Protein AF-A0A538BU50-F1 (afdb_monomer)

pLDDT: mean 72.33, std 19.85, range [35.78, 95.75]

Nearest PDB structures (foldseek):
  7cuq-assembly1_C  TM=3.520E-01  e=7.741E+00  Escherichia coli
  6whc-assembly1_R  TM=2.046E-01  e=7.368E+00  Homo sapiens

Structure (mmCIF, N/CA/C/O backbone):
data_AF-A0A538BU50-F1
#
_entry.id   AF-A0A538BU50-F1
#
loop_
_atom_site.group_PDB
_atom_site.id
_atom_site.type_symbol
_atom_site.label_atom_id
_atom_site.label_alt_id
_atom_site.label_comp_id
_atom_site.label_asym_id
_atom_site.label_entity_id
_atom_site.label_seq_id
_atom_site.pdbx_PDB_ins_code
_atom_site.Cartn_x
_atom_site.Cartn_y
_atom_site.Cartn_z
_atom_site.occupancy
_atom_site.B_iso_or_equiv
_atom_site.auth_seq_id
_atom_site.auth_comp_id
_atom_site.auth_asym_id
_atom_site.auth_atom_id
_atom_site.pdbx_PDB_model_num
ATOM 1 N N . MET A 1 1 ? -64.365 -18.428 54.417 1.00 48.19 1 MET A N 1
ATOM 2 C CA . MET A 1 1 ? -63.006 -17.888 54.208 1.00 48.19 1 MET A CA 1
ATOM 3 C C . MET A 1 1 ? -62.449 -18.527 52.949 1.00 48.19 1 MET A C 1
ATOM 5 O O . MET A 1 1 ? -61.997 -19.661 52.989 1.00 48.19 1 MET A O 1
ATOM 9 N N . SER A 1 2 ? -62.631 -17.859 51.814 1.00 46.53 2 SER A N 1
ATOM 10 C CA . SER A 1 2 ? -62.197 -18.308 50.489 1.00 46.53 2 SER A CA 1
ATOM 11 C C . SER A 1 2 ? -60.769 -17.829 50.250 1.00 46.53 2 SER A C 1
ATOM 13 O O . SER A 1 2 ? -60.515 -16.627 50.254 1.00 46.53 2 SER A O 1
ATOM 15 N N . VAL A 1 3 ? -59.844 -18.776 50.108 1.00 63.47 3 VAL A N 1
ATOM 16 C CA . VAL A 1 3 ? -58.420 -18.513 49.886 1.00 63.47 3 VAL A CA 1
ATOM 17 C C . VAL A 1 3 ? -58.223 -18.277 48.392 1.00 63.47 3 VAL A C 1
ATOM 19 O O . VAL A 1 3 ? -58.422 -19.180 47.583 1.00 63.47 3 VAL A O 1
ATOM 22 N N . GLU A 1 4 ? -57.907 -17.040 48.029 1.00 62.22 4 GLU A N 1
ATOM 23 C CA . GLU A 1 4 ? -57.629 -16.631 46.656 1.00 62.22 4 GLU A CA 1
ATOM 24 C C . GLU A 1 4 ? -56.272 -17.223 46.224 1.00 62.22 4 GLU A C 1
ATOM 26 O O . GLU A 1 4 ? -55.270 -17.027 46.921 1.00 62.22 4 GLU A O 1
ATOM 31 N N . PRO A 1 5 ? -56.201 -18.004 45.130 1.00 68.00 5 PRO A N 1
ATOM 32 C CA . PRO A 1 5 ? -54.948 -18.601 44.700 1.00 68.00 5 PRO A CA 1
ATOM 33 C C . PRO A 1 5 ? -54.032 -17.501 44.162 1.00 68.00 5 PRO A C 1
ATOM 35 O O . PRO A 1 5 ? -54.371 -16.806 43.206 1.00 68.00 5 PRO A O 1
ATOM 38 N N . LEU A 1 6 ? -52.859 -17.357 44.786 1.00 62.88 6 LEU A N 1
ATOM 39 C CA . LEU A 1 6 ? -51.768 -16.492 44.341 1.00 62.88 6 LEU A CA 1
ATOM 40 C C . LEU A 1 6 ? -51.430 -16.811 42.881 1.00 62.88 6 LEU A C 1
ATOM 42 O O . LEU A 1 6 ? -50.703 -17.762 42.586 1.00 62.88 6 LEU A O 1
ATOM 46 N N . ALA A 1 7 ? -51.976 -16.003 41.971 1.00 63.31 7 ALA A N 1
ATOM 47 C CA . ALA A 1 7 ? -51.650 -16.025 40.560 1.00 63.31 7 ALA A CA 1
ATOM 48 C C . ALA A 1 7 ? -50.130 -15.910 40.427 1.00 63.31 7 ALA A C 1
ATOM 50 O O . ALA A 1 7 ? -49.528 -14.890 40.771 1.00 63.31 7 ALA A O 1
ATOM 51 N N . SER A 1 8 ? -49.508 -17.004 39.986 1.00 65.50 8 SER A N 1
ATOM 52 C CA . SER A 1 8 ? -48.071 -17.101 39.786 1.00 65.50 8 SER A CA 1
ATOM 53 C C . SER A 1 8 ? -47.648 -15.995 38.829 1.00 65.50 8 SER A C 1
ATOM 55 O O . SER A 1 8 ? -47.943 -16.032 37.636 1.00 65.50 8 SER A O 1
ATOM 57 N N . ARG A 1 9 ? -47.004 -14.967 39.386 1.00 71.25 9 ARG A N 1
ATOM 58 C CA . ARG A 1 9 ? -46.472 -13.815 38.666 1.00 71.25 9 ARG A CA 1
ATOM 59 C C . ARG A 1 9 ? -45.492 -14.351 37.631 1.00 71.25 9 ARG A C 1
ATOM 61 O O . ARG A 1 9 ? -44.374 -14.716 37.983 1.00 71.25 9 ARG A O 1
ATOM 68 N N . ALA A 1 10 ? -45.949 -14.465 36.384 1.00 71.25 10 ALA A N 1
ATOM 69 C CA . ALA A 1 10 ? -45.155 -14.956 35.271 1.00 71.25 10 ALA A CA 1
ATOM 70 C C . ALA A 1 10 ? -43.819 -14.204 35.263 1.00 71.25 10 ALA A C 1
ATOM 72 O O . ALA A 1 10 ? -43.781 -12.986 35.060 1.00 71.25 10 ALA A O 1
ATOM 73 N N . MET A 1 11 ? -42.738 -14.923 35.572 1.00 69.25 11 MET A N 1
ATOM 74 C CA . MET A 1 11 ? -41.381 -14.399 35.508 1.00 69.25 11 MET A CA 1
ATOM 75 C C . MET A 1 11 ? -41.174 -13.900 34.082 1.00 69.25 11 MET A C 1
ATOM 77 O O . MET A 1 11 ? -41.171 -14.690 33.138 1.00 69.25 11 MET A O 1
ATOM 81 N N . ARG A 1 12 ? -41.056 -12.577 33.915 1.00 74.75 12 ARG A N 1
ATOM 82 C CA . ARG A 1 12 ? -40.648 -12.004 32.633 1.00 74.75 12 ARG A CA 1
ATOM 83 C C . ARG A 1 12 ? -39.313 -12.658 32.266 1.00 74.75 12 ARG A C 1
ATOM 85 O O . ARG A 1 12 ? -38.411 -12.628 33.106 1.00 74.75 12 ARG A O 1
ATOM 92 N N . PRO A 1 13 ? -39.182 -13.256 31.069 1.00 75.75 13 PRO A N 1
ATOM 93 C CA . PRO A 1 13 ? -37.918 -13.827 30.641 1.00 75.75 13 PRO A CA 1
ATOM 94 C C . PRO A 1 13 ? -36.853 -12.741 30.753 1.00 75.75 13 PRO A C 1
ATOM 96 O O . PRO A 1 13 ? -37.021 -11.641 30.222 1.00 75.75 13 PRO A O 1
ATOM 99 N N . VAL A 1 14 ? -35.791 -13.038 31.501 1.00 79.75 14 VAL A N 1
ATOM 100 C CA . VAL A 1 14 ? -34.605 -12.190 31.564 1.00 79.75 14 VAL A CA 1
ATOM 101 C C . VAL A 1 14 ? -34.050 -12.168 30.150 1.00 79.75 14 VAL A C 1
ATOM 103 O O . VAL A 1 14 ? -33.428 -13.129 29.703 1.00 79.75 14 VAL A O 1
ATOM 106 N N . THR A 1 15 ? -34.334 -11.101 29.409 1.00 76.19 15 THR A N 1
ATOM 107 C CA . THR A 1 15 ? -33.658 -10.841 28.146 1.00 76.19 15 THR A CA 1
ATOM 108 C C . THR A 1 15 ? -32.190 -10.686 28.494 1.00 76.19 15 THR A C 1
ATOM 110 O O . THR A 1 15 ? -31.814 -9.715 29.156 1.00 76.19 15 THR A O 1
ATOM 113 N N . THR A 1 16 ? -31.369 -11.664 28.113 1.00 76.06 16 THR A N 1
ATOM 114 C CA . THR A 1 16 ? -29.922 -11.506 28.173 1.00 76.06 16 THR A CA 1
ATOM 115 C C . THR A 1 16 ? -29.592 -10.218 27.426 1.00 76.06 16 THR A C 1
ATOM 117 O O . THR A 1 16 ? -30.088 -10.032 26.309 1.00 76.06 16 THR A O 1
ATOM 120 N N . PRO A 1 17 ? -28.850 -9.279 28.041 1.00 77.88 17 PRO A N 1
ATOM 121 C CA . PRO A 1 17 ? -28.486 -8.051 27.361 1.00 77.88 17 PRO A CA 1
ATOM 122 C C . PRO A 1 17 ? -27.802 -8.447 26.058 1.00 77.88 17 PRO A C 1
ATOM 124 O O . PRO A 1 17 ? -26.791 -9.153 26.067 1.00 77.88 17 PRO A O 1
ATOM 127 N N . VAL A 1 18 ? -28.418 -8.062 24.938 1.00 75.19 18 VAL A N 1
ATOM 128 C CA . VAL A 1 18 ? -27.842 -8.281 23.616 1.00 75.19 18 VAL A CA 1
ATOM 129 C C . VAL A 1 18 ? -26.466 -7.626 23.667 1.00 75.19 18 VAL A C 1
ATOM 131 O O . VAL A 1 18 ? -26.397 -6.433 23.987 1.00 75.19 18 VAL A O 1
ATOM 134 N N . PRO A 1 19 ? -25.372 -8.375 23.434 1.00 65.50 19 PRO A N 1
ATOM 135 C CA . PRO A 1 19 ? -24.051 -7.781 23.445 1.00 65.50 19 PRO A CA 1
ATOM 136 C C . PRO A 1 19 ? -24.078 -6.607 22.463 1.00 65.50 19 PRO A C 1
ATOM 138 O O . PRO A 1 19 ? -24.606 -6.766 21.356 1.00 65.50 19 PRO A O 1
ATOM 141 N N . PRO A 1 20 ? -23.589 -5.424 22.868 1.00 60.53 20 PRO A N 1
ATOM 142 C CA . PRO A 1 20 ? -23.666 -4.236 22.038 1.00 60.53 20 PRO A CA 1
ATOM 143 C C . PRO A 1 20 ? -23.114 -4.561 20.654 1.00 60.53 20 PRO A C 1
ATOM 145 O O . PRO A 1 20 ? -22.065 -5.206 20.522 1.00 60.53 20 PRO A O 1
ATOM 148 N N . ARG A 1 21 ? -23.870 -4.157 19.628 1.00 52.25 21 ARG A N 1
ATOM 149 C CA . ARG A 1 21 ? -23.514 -4.360 18.225 1.00 52.25 21 ARG A CA 1
ATOM 150 C C . ARG A 1 21 ? -22.049 -3.911 18.043 1.00 52.25 21 ARG A C 1
ATOM 152 O O . ARG A 1 21 ? -21.697 -2.846 18.556 1.00 52.25 21 ARG A O 1
ATOM 159 N N . PRO A 1 22 ? -21.178 -4.691 17.375 1.00 54.66 22 PRO A N 1
ATOM 160 C CA . PRO A 1 22 ? -19.745 -4.379 17.239 1.00 54.66 22 PRO A CA 1
ATOM 161 C C . PRO A 1 22 ? -19.426 -3.000 16.631 1.00 54.66 22 PRO A C 1
ATOM 163 O O . PRO A 1 22 ? -18.269 -2.587 16.626 1.00 54.66 22 PRO A O 1
ATOM 166 N N . ASP A 1 23 ? -20.451 -2.338 16.111 1.00 57.31 23 ASP A N 1
ATOM 167 C CA . ASP A 1 23 ? -20.512 -1.103 15.347 1.00 57.31 23 ASP A CA 1
ATOM 168 C C . ASP A 1 23 ? -20.515 0.172 16.217 1.00 57.31 23 ASP A C 1
ATOM 170 O O . ASP A 1 23 ? -20.629 1.258 15.658 1.00 57.31 23 ASP A O 1
ATOM 174 N N . GLY A 1 24 ? -20.435 0.062 17.551 1.00 54.03 24 GLY A N 1
ATOM 175 C CA . GLY A 1 24 ? -20.431 1.223 18.453 1.00 54.03 24 GLY A CA 1
ATOM 176 C C . GLY A 1 24 ? -19.353 2.260 18.095 1.00 54.03 24 GLY A C 1
ATOM 177 O O . GLY A 1 24 ? -18.216 1.892 17.785 1.00 54.03 24 GLY A O 1
ATOM 178 N N . GLU A 1 25 ? -19.734 3.540 18.153 1.00 52.53 25 GLU A N 1
ATOM 179 C CA . GLU A 1 25 ? -18.997 4.718 17.656 1.00 52.53 25 GLU A CA 1
ATOM 180 C C . GLU A 1 25 ? -17.567 4.871 18.223 1.00 52.53 25 GLU A C 1
ATOM 182 O O . GLU A 1 25 ? -16.702 5.452 17.572 1.00 52.53 25 GLU A O 1
ATOM 187 N N . ASP A 1 26 ? -17.258 4.242 19.359 1.00 52.66 26 ASP A N 1
ATOM 188 C CA . ASP A 1 26 ? -15.992 4.418 20.087 1.00 52.66 26 ASP A CA 1
ATOM 189 C C . ASP A 1 26 ? -14.808 3.544 19.621 1.00 52.66 26 ASP A C 1
ATOM 191 O O . ASP A 1 26 ? -13.725 3.591 20.211 1.00 52.66 26 ASP A O 1
ATOM 195 N N . ARG A 1 27 ? -14.954 2.687 18.600 1.00 58.09 27 ARG A N 1
ATOM 196 C CA . ARG A 1 27 ? -13.921 1.657 18.326 1.00 58.09 27 ARG A CA 1
ATOM 197 C C . ARG A 1 27 ? -12.732 2.077 17.473 1.00 58.09 27 ARG A C 1
ATOM 199 O O . ARG A 1 27 ? -11.740 1.343 17.463 1.00 58.09 27 ARG A O 1
ATOM 206 N N . TRP A 1 28 ? -12.788 3.205 16.774 1.00 63.97 28 TRP A N 1
ATOM 207 C CA . TRP A 1 28 ? -11.741 3.573 15.819 1.00 63.97 28 TRP A CA 1
ATOM 208 C C . TRP A 1 28 ? -11.098 4.894 16.227 1.00 63.97 28 TRP A C 1
ATOM 210 O O . TRP A 1 28 ? -11.588 5.949 15.845 1.00 63.97 28 TRP A O 1
ATOM 220 N N . PRO A 1 29 ? -9.963 4.880 16.950 1.00 67.69 29 PRO A N 1
ATOM 221 C CA . PRO A 1 29 ? -9.261 6.106 17.342 1.00 67.69 29 PRO A CA 1
ATOM 222 C C . PRO A 1 29 ? -8.924 7.015 16.153 1.00 67.69 29 PRO A C 1
ATOM 224 O O . PRO A 1 29 ? -8.817 8.229 16.308 1.00 67.69 29 PRO A O 1
ATOM 227 N N . LEU A 1 30 ? -8.789 6.434 14.955 1.00 68.62 30 LEU A N 1
ATOM 228 C CA . LEU A 1 30 ? -8.569 7.151 13.698 1.00 68.62 30 LEU A CA 1
ATOM 229 C C . LEU A 1 30 ? -9.832 7.823 13.132 1.00 68.62 30 LEU A C 1
ATOM 231 O O . LEU A 1 30 ? -9.705 8.768 12.366 1.00 68.62 30 LEU A O 1
ATOM 235 N N . ALA A 1 31 ? -11.035 7.410 13.539 1.00 67.44 31 ALA A N 1
ATOM 236 C CA . ALA A 1 31 ? -12.285 8.069 13.154 1.00 67.44 31 ALA A CA 1
ATOM 237 C C . ALA A 1 31 ? -12.440 9.469 13.772 1.00 67.44 31 ALA A C 1
ATOM 239 O O . ALA A 1 31 ? -13.230 10.265 13.281 1.00 67.44 31 ALA A O 1
ATOM 240 N N . SER A 1 32 ? -11.651 9.794 14.804 1.00 81.62 32 SER A N 1
ATOM 241 C CA . SER A 1 32 ? -11.604 11.137 15.403 1.00 81.62 32 SER A CA 1
ATOM 242 C C . SER A 1 32 ? -10.942 12.195 14.515 1.00 81.62 32 SER A C 1
ATOM 244 O O . SER A 1 32 ? -10.885 13.367 14.884 1.00 81.62 32 SER A O 1
ATOM 246 N N . TRP A 1 33 ? -10.381 11.800 13.372 1.00 86.56 33 TRP A N 1
ATOM 247 C CA . TRP A 1 33 ? -9.712 12.735 12.485 1.00 86.56 33 TRP A CA 1
ATOM 248 C C . TRP A 1 33 ? -10.747 13.544 11.712 1.00 86.56 33 TRP A C 1
ATOM 250 O O . TRP A 1 33 ? -11.746 13.020 11.219 1.00 86.56 33 TRP A O 1
ATOM 260 N N . ASN A 1 34 ? -10.476 14.832 11.549 1.00 91.50 34 ASN A N 1
ATOM 261 C CA . ASN A 1 34 ? -11.219 15.629 10.593 1.00 91.50 34 ASN A CA 1
ATOM 262 C C . ASN A 1 34 ? -10.717 15.329 9.177 1.00 91.50 34 ASN A C 1
ATOM 264 O O . ASN A 1 34 ? -9.517 15.137 8.966 1.00 91.50 34 ASN A O 1
ATOM 268 N N . LEU A 1 35 ? -11.611 15.352 8.184 1.00 91.12 35 LEU A N 1
ATOM 269 C CA . LEU A 1 35 ? -11.252 15.058 6.791 1.00 91.12 35 LEU A CA 1
ATOM 270 C C . LEU A 1 35 ? -10.109 15.955 6.277 1.00 91.12 35 LEU A C 1
ATOM 272 O O . LEU A 1 35 ? -9.230 15.482 5.564 1.00 91.12 35 LEU A O 1
ATOM 276 N N . HIS A 1 36 ? -10.090 17.230 6.675 1.00 92.94 36 HIS A N 1
ATOM 277 C CA . HIS A 1 36 ? -9.064 18.197 6.271 1.00 92.94 36 HIS A CA 1
ATOM 278 C C . HIS A 1 36 ? -7.695 17.963 6.931 1.00 92.94 36 HIS A C 1
ATOM 280 O O . HIS A 1 36 ? -6.682 18.331 6.349 1.00 92.94 36 HIS A O 1
ATOM 286 N N . GLU A 1 37 ? -7.642 17.345 8.115 1.00 92.75 37 GLU A N 1
ATOM 287 C CA . GLU A 1 37 ? -6.384 16.908 8.739 1.00 92.75 37 GLU A CA 1
ATOM 288 C C . GLU A 1 37 ? -5.902 15.602 8.107 1.00 92.75 37 GLU A C 1
ATOM 290 O O . GLU A 1 37 ? -4.718 15.415 7.833 1.00 92.75 37 GLU A O 1
ATOM 295 N N . PHE A 1 38 ? -6.840 14.687 7.869 1.00 93.50 38 PHE A N 1
ATOM 296 C CA . PHE A 1 38 ? -6.540 13.364 7.356 1.00 93.50 38 PHE A CA 1
ATOM 297 C C . PHE A 1 38 ? -6.045 13.382 5.921 1.00 93.50 38 PHE A C 1
ATOM 299 O O . PHE A 1 38 ? -5.036 12.748 5.625 1.00 93.50 38 PHE A O 1
ATOM 306 N N . LEU A 1 39 ? -6.740 14.094 5.036 1.00 93.94 39 LEU A N 1
ATOM 307 C CA . LEU A 1 39 ? -6.455 14.077 3.609 1.00 93.94 39 LEU A CA 1
ATOM 308 C C . LEU A 1 39 ? -4.997 14.445 3.274 1.00 93.94 39 LEU A C 1
ATOM 310 O O . LEU A 1 39 ? -4.364 13.660 2.570 1.00 93.94 39 LEU A O 1
ATOM 314 N N . PRO A 1 40 ? -4.404 15.547 3.778 1.00 94.94 40 PRO A N 1
ATOM 315 C CA . PRO A 1 40 ? -3.005 15.848 3.489 1.00 94.94 40 PRO A CA 1
ATOM 316 C C . PRO A 1 40 ? -2.070 14.770 4.041 1.00 94.94 40 PRO A C 1
ATOM 318 O O . PRO A 1 40 ? -1.164 14.342 3.337 1.00 94.94 40 PRO A O 1
ATOM 321 N N . ILE A 1 41 ? -2.310 14.260 5.252 1.00 94.69 41 ILE A N 1
ATOM 322 C CA . ILE A 1 41 ? -1.471 13.209 5.847 1.00 94.69 41 ILE A CA 1
ATOM 323 C C . ILE A 1 41 ? -1.552 11.914 5.031 1.00 94.69 41 ILE A C 1
ATOM 325 O O . ILE A 1 41 ? -0.531 11.278 4.781 1.00 94.69 41 ILE A O 1
ATOM 329 N N . ALA A 1 42 ? -2.746 11.542 4.571 1.00 93.50 42 ALA A N 1
ATOM 330 C CA . ALA A 1 42 ? -2.944 10.393 3.704 1.00 93.50 42 ALA A CA 1
ATOM 331 C C . ALA A 1 42 ? -2.266 10.587 2.340 1.00 93.50 42 ALA A C 1
ATOM 333 O O . ALA A 1 42 ? -1.710 9.629 1.816 1.00 93.50 42 ALA A O 1
ATOM 334 N N . LEU A 1 43 ? -2.268 11.801 1.780 1.00 93.75 43 LEU A N 1
ATOM 335 C CA . LEU A 1 43 ? -1.760 12.060 0.431 1.00 93.75 43 LEU A CA 1
ATOM 336 C C . LEU A 1 43 ? -0.258 12.378 0.348 1.00 93.75 43 LEU A C 1
ATOM 338 O O . LEU A 1 43 ? 0.346 12.183 -0.708 1.00 93.75 43 LEU A O 1
ATOM 342 N N . VAL A 1 44 ? 0.362 12.830 1.442 1.00 94.06 44 VAL A N 1
ATOM 343 C CA . VAL A 1 44 ? 1.795 13.171 1.510 1.00 94.06 44 VAL A CA 1
ATOM 344 C C . VAL A 1 44 ? 2.715 12.064 0.971 1.00 94.06 44 VAL A C 1
ATOM 346 O O . VAL A 1 44 ? 3.598 12.400 0.178 1.00 94.06 44 VAL A O 1
ATOM 349 N N . PRO A 1 45 ? 2.536 10.769 1.306 1.00 92.69 45 PRO A N 1
ATOM 350 C CA . PRO A 1 45 ? 3.381 9.708 0.763 1.00 92.69 45 PRO A CA 1
ATOM 351 C C . PRO A 1 45 ? 3.399 9.669 -0.767 1.00 92.69 45 PRO A C 1
ATOM 353 O O . PRO A 1 45 ? 4.464 9.505 -1.355 1.00 92.69 45 PRO A O 1
ATOM 356 N N . PHE A 1 46 ? 2.254 9.889 -1.421 1.00 89.69 46 PHE A N 1
ATOM 357 C CA . PHE A 1 46 ? 2.164 9.879 -2.883 1.00 89.69 46 PHE A CA 1
ATOM 358 C C . PHE A 1 46 ? 2.889 11.072 -3.498 1.00 89.69 46 PHE A C 1
ATOM 360 O O . PHE A 1 46 ? 3.642 10.906 -4.454 1.00 89.69 46 PHE A O 1
ATOM 367 N N . GLY A 1 47 ? 2.725 12.263 -2.914 1.00 91.25 47 GLY A N 1
ATOM 368 C CA . GLY A 1 47 ? 3.464 13.451 -3.341 1.00 91.25 47 GLY A CA 1
ATOM 369 C C . GLY A 1 47 ? 4.979 13.268 -3.210 1.00 91.25 47 GLY A C 1
ATOM 370 O O . GLY A 1 47 ? 5.720 13.577 -4.142 1.00 91.25 47 GLY A O 1
ATOM 371 N N . LEU A 1 48 ? 5.436 12.697 -2.090 1.00 91.06 48 LEU A N 1
ATOM 372 C CA . LEU A 1 48 ? 6.852 12.406 -1.852 1.00 91.06 48 LEU A CA 1
ATOM 373 C C . LEU A 1 48 ? 7.408 11.370 -2.830 1.00 91.06 48 LEU A C 1
ATOM 375 O O . LEU A 1 48 ? 8.527 11.534 -3.303 1.00 91.06 48 LEU A O 1
ATOM 379 N N . VAL A 1 49 ? 6.636 10.332 -3.156 1.00 88.62 49 VAL A N 1
ATOM 380 C CA . VAL A 1 49 ? 7.043 9.308 -4.129 1.00 88.62 49 VAL A CA 1
ATOM 381 C C . VAL A 1 49 ? 7.157 9.891 -5.521 1.00 88.62 49 VAL A C 1
ATOM 383 O O . VAL A 1 49 ? 8.178 9.686 -6.168 1.00 88.62 49 VAL A O 1
ATOM 386 N N . LEU A 1 50 ? 6.158 10.652 -5.972 1.00 88.81 50 LEU A N 1
ATOM 387 C CA . LEU A 1 50 ? 6.218 11.318 -7.271 1.00 88.81 50 LEU A CA 1
ATOM 388 C C . LEU A 1 50 ? 7.435 12.244 -7.341 1.00 88.81 50 LEU A C 1
ATOM 390 O O . LEU A 1 50 ? 8.204 12.174 -8.296 1.00 88.81 50 LEU A O 1
A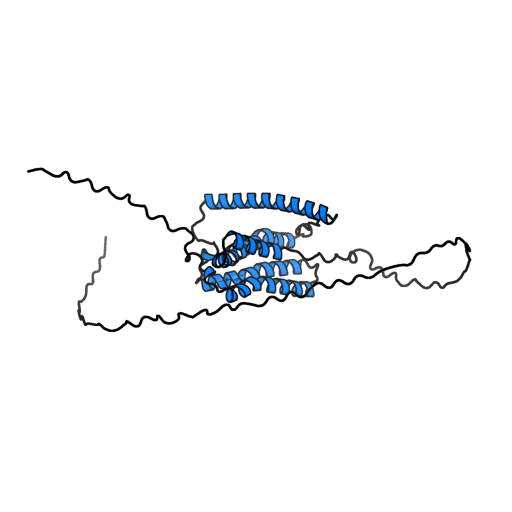TOM 394 N N . PHE A 1 51 ? 7.660 13.049 -6.302 1.00 90.50 51 PHE A N 1
ATOM 395 C CA . PHE A 1 51 ? 8.824 13.926 -6.221 1.00 90.50 51 PHE A CA 1
ATOM 396 C C . PHE A 1 51 ? 10.149 13.151 -6.256 1.00 90.50 51 PHE A C 1
ATOM 398 O O . PHE A 1 51 ? 11.027 13.486 -7.049 1.00 90.50 51 PHE A O 1
ATOM 405 N N . ALA A 1 52 ? 10.287 12.091 -5.452 1.00 88.50 52 ALA A N 1
ATOM 406 C CA . ALA A 1 52 ? 11.477 11.243 -5.435 1.00 88.50 52 ALA A CA 1
ATOM 407 C C . ALA A 1 52 ? 11.712 10.572 -6.794 1.00 88.50 52 ALA A C 1
ATOM 409 O O . ALA A 1 52 ? 12.845 10.526 -7.254 1.00 88.50 52 ALA A O 1
ATOM 410 N N . ASN A 1 53 ? 10.651 10.115 -7.460 1.00 87.19 53 ASN A N 1
ATOM 411 C CA . ASN A 1 53 ? 10.708 9.518 -8.788 1.00 87.19 53 ASN A CA 1
ATOM 412 C C . ASN A 1 53 ? 11.299 10.504 -9.811 1.00 87.19 53 ASN A C 1
ATOM 414 O O . ASN A 1 53 ? 12.278 10.187 -10.483 1.00 87.19 53 ASN A O 1
ATOM 418 N N . TYR A 1 54 ? 10.764 11.729 -9.867 1.00 89.31 54 TYR A N 1
ATOM 419 C CA . TYR A 1 54 ? 11.270 12.779 -10.758 1.00 89.31 54 TYR A CA 1
ATOM 420 C C . TYR A 1 54 ? 12.706 13.191 -10.432 1.00 89.31 54 TYR A C 1
ATOM 422 O O . TYR A 1 54 ? 13.521 13.332 -11.341 1.00 89.31 54 TYR A O 1
ATOM 430 N N . LEU A 1 55 ? 13.025 13.377 -9.150 1.00 92.19 55 LEU A N 1
ATOM 431 C CA . LEU A 1 55 ? 14.354 13.795 -8.718 1.00 92.19 55 LEU A CA 1
ATOM 432 C C . LEU A 1 55 ? 15.389 12.707 -9.036 1.00 92.19 55 LEU A C 1
ATOM 434 O O . LEU A 1 55 ? 16.355 12.951 -9.750 1.00 92.19 55 LEU A O 1
ATOM 438 N N . VAL A 1 56 ? 15.173 11.488 -8.543 1.00 90.81 56 VAL A N 1
ATOM 439 C CA . VAL A 1 56 ? 16.147 10.395 -8.627 1.00 90.81 56 VAL A CA 1
ATOM 440 C C . VAL A 1 56 ? 16.379 9.974 -10.074 1.00 90.81 56 VAL A C 1
ATOM 442 O O . VAL A 1 56 ? 17.533 9.908 -10.490 1.00 90.81 56 VAL A O 1
ATOM 445 N N . PHE A 1 57 ? 15.326 9.745 -10.865 1.00 86.31 57 PHE A N 1
ATOM 446 C CA . PHE A 1 57 ? 15.503 9.363 -12.271 1.00 86.31 57 PHE A CA 1
ATOM 447 C C . PHE A 1 57 ? 15.920 10.532 -13.164 1.00 86.31 57 PHE A C 1
ATOM 449 O O . PHE A 1 57 ? 16.583 10.308 -14.176 1.00 86.31 57 PHE A O 1
ATOM 456 N N . GLY A 1 58 ? 15.624 11.774 -12.769 1.00 89.00 58 GLY A N 1
ATOM 457 C CA . GLY A 1 58 ? 16.187 12.962 -13.408 1.00 89.00 58 GLY A CA 1
ATOM 458 C C . GLY A 1 58 ? 17.714 13.035 -13.290 1.00 89.00 58 GLY A C 1
ATOM 459 O O . GLY A 1 58 ? 18.370 13.452 -14.241 1.00 89.00 58 GLY A O 1
ATOM 460 N N . PHE A 1 59 ? 18.285 12.591 -12.162 1.00 91.50 59 PHE A N 1
ATOM 461 C CA . PHE A 1 59 ? 19.736 12.603 -11.924 1.00 91.50 59 PHE A CA 1
ATOM 462 C C . PHE A 1 59 ? 20.454 11.312 -12.338 1.00 91.50 59 PHE A C 1
ATOM 464 O O . PHE A 1 59 ? 21.531 11.376 -12.925 1.00 91.50 59 PHE A O 1
ATOM 471 N N . LEU A 1 60 ? 19.897 10.144 -12.014 1.00 89.44 60 LEU A N 1
ATOM 472 C CA . LEU A 1 60 ? 20.543 8.843 -12.232 1.00 89.44 60 LEU A CA 1
ATOM 473 C C . LEU A 1 60 ? 20.207 8.217 -13.593 1.00 89.44 60 LEU A C 1
ATOM 475 O O . LEU A 1 60 ? 20.856 7.250 -13.987 1.00 89.44 60 LEU A O 1
ATOM 479 N N . GLY A 1 61 ? 19.226 8.770 -14.311 1.00 87.81 61 GLY A N 1
ATOM 480 C CA . GLY A 1 61 ? 18.702 8.224 -15.559 1.00 87.81 61 GLY A CA 1
ATOM 481 C C . GLY A 1 61 ? 17.604 7.185 -15.324 1.00 87.81 61 GLY A C 1
ATOM 482 O O . GLY A 1 61 ? 17.669 6.394 -14.387 1.00 87.81 61 GLY A O 1
ATOM 483 N N . TRP A 1 62 ? 16.597 7.180 -16.200 1.00 83.75 62 TRP A N 1
ATOM 484 C CA . TRP A 1 62 ? 15.379 6.361 -16.089 1.00 83.75 62 TRP A CA 1
ATOM 485 C C . TRP A 1 62 ? 15.614 4.844 -16.148 1.00 83.75 62 TRP A C 1
ATOM 487 O O . TRP A 1 62 ? 14.768 4.084 -15.686 1.00 83.75 62 TRP A O 1
ATOM 497 N N . ASP A 1 63 ? 16.772 4.417 -16.655 1.00 82.38 63 ASP A N 1
ATOM 498 C CA . ASP A 1 63 ? 17.180 3.009 -16.747 1.00 82.38 63 ASP A CA 1
ATOM 499 C C . ASP A 1 63 ? 18.119 2.578 -15.600 1.00 82.38 63 ASP A C 1
ATOM 501 O O . ASP A 1 63 ? 18.739 1.520 -15.656 1.00 82.38 63 ASP A O 1
ATOM 505 N N . SER A 1 64 ? 18.280 3.404 -14.559 1.00 84.56 64 SER A N 1
ATOM 506 C CA . SER A 1 64 ? 19.190 3.114 -1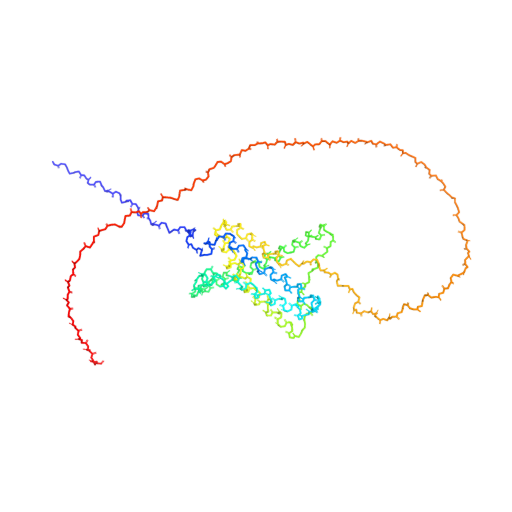3.447 1.00 84.56 64 SER A CA 1
ATOM 507 C C . SER A 1 64 ? 18.594 2.135 -12.434 1.00 84.56 64 SER A C 1
ATOM 509 O O . SER A 1 64 ? 17.642 2.476 -11.727 1.00 84.56 64 SER A O 1
ATOM 511 N N . ASP A 1 65 ? 19.232 0.974 -12.258 1.00 82.75 65 ASP A N 1
ATOM 512 C CA . ASP A 1 65 ? 18.902 0.015 -11.189 1.00 82.75 65 ASP A CA 1
ATOM 513 C C . ASP A 1 65 ? 19.033 0.639 -9.792 1.00 82.75 65 ASP A C 1
ATOM 515 O O . ASP A 1 65 ? 18.199 0.421 -8.911 1.00 82.75 65 ASP A O 1
ATOM 519 N N . ALA A 1 66 ? 20.065 1.467 -9.592 1.00 84.19 66 ALA A N 1
ATOM 520 C CA . ALA A 1 66 ? 20.257 2.208 -8.350 1.00 84.19 66 ALA A CA 1
ATOM 521 C C . ALA A 1 66 ? 19.127 3.226 -8.139 1.00 84.19 66 ALA A C 1
ATOM 523 O O . ALA A 1 66 ? 18.600 3.338 -7.032 1.00 84.19 66 ALA A O 1
ATOM 524 N N . GLY A 1 67 ? 18.710 3.921 -9.203 1.00 86.12 67 GLY A N 1
ATOM 525 C CA . GLY A 1 67 ? 17.549 4.807 -9.169 1.00 86.12 67 GLY A CA 1
ATOM 526 C C . GLY A 1 67 ? 16.270 4.070 -8.778 1.00 86.12 67 GLY A C 1
ATOM 527 O O . GLY A 1 67 ? 15.566 4.508 -7.869 1.00 86.12 67 GLY A O 1
ATOM 528 N N . ALA A 1 68 ? 16.022 2.901 -9.371 1.00 83.12 68 ALA A N 1
ATOM 529 C CA . ALA A 1 68 ? 14.875 2.061 -9.043 1.00 83.12 68 ALA A CA 1
ATOM 530 C C . ALA A 1 68 ? 14.887 1.593 -7.580 1.00 83.12 68 ALA A C 1
ATOM 532 O O . ALA A 1 68 ? 13.862 1.687 -6.899 1.00 83.12 68 ALA A O 1
ATOM 533 N N . ALA A 1 69 ? 16.038 1.151 -7.068 1.00 84.38 69 ALA A N 1
ATOM 534 C CA . ALA A 1 69 ? 16.180 0.743 -5.672 1.00 84.38 69 ALA A CA 1
ATOM 535 C C . ALA A 1 69 ? 15.924 1.911 -4.703 1.00 84.38 69 ALA A C 1
ATOM 537 O O . ALA A 1 69 ? 15.192 1.752 -3.724 1.00 84.38 69 ALA A O 1
ATOM 538 N N . VAL A 1 70 ? 16.474 3.097 -4.991 1.00 86.94 70 VAL A N 1
ATOM 539 C CA . VAL A 1 70 ? 16.292 4.303 -4.166 1.00 86.94 70 VAL A CA 1
ATOM 540 C C . VAL A 1 70 ? 14.839 4.772 -4.177 1.00 86.94 70 VAL A C 1
ATOM 542 O O . VAL A 1 70 ? 14.289 5.042 -3.111 1.00 86.94 70 VAL A O 1
ATOM 545 N N . VAL A 1 71 ? 14.192 4.833 -5.344 1.00 87.69 71 VAL A N 1
ATOM 546 C CA . VAL A 1 71 ? 12.775 5.222 -5.451 1.00 87.69 71 VAL A CA 1
ATOM 547 C C . VAL A 1 71 ? 11.882 4.216 -4.732 1.00 87.69 71 VAL A C 1
ATOM 549 O O . VAL A 1 71 ? 11.001 4.619 -3.976 1.00 87.69 71 VAL A O 1
ATOM 552 N N . THR A 1 72 ? 12.152 2.917 -4.881 1.00 87.00 72 THR A N 1
ATOM 553 C CA . THR A 1 72 ? 11.417 1.864 -4.167 1.00 87.00 72 THR A CA 1
ATOM 554 C C . THR A 1 72 ? 11.571 2.018 -2.656 1.00 87.00 72 THR A C 1
ATOM 556 O O . THR A 1 72 ? 10.582 1.990 -1.928 1.00 87.00 72 THR A O 1
ATOM 559 N N . ALA A 1 73 ? 12.790 2.240 -2.160 1.00 87.94 73 ALA A N 1
ATOM 560 C CA . ALA A 1 73 ? 13.023 2.483 -0.741 1.00 87.94 73 ALA A CA 1
ATOM 561 C C . ALA A 1 73 ? 12.317 3.758 -0.252 1.00 87.94 73 ALA A C 1
ATOM 563 O O . ALA A 1 73 ? 11.647 3.725 0.779 1.00 87.94 73 ALA A O 1
ATOM 564 N N . ALA A 1 74 ? 12.401 4.857 -1.006 1.00 90.56 74 ALA A N 1
ATOM 565 C CA . ALA A 1 74 ? 11.716 6.108 -0.690 1.00 90.56 74 ALA A CA 1
ATOM 566 C C . ALA A 1 74 ? 10.192 5.924 -0.627 1.00 90.56 74 ALA A C 1
ATOM 568 O O . ALA A 1 74 ? 9.550 6.462 0.274 1.00 90.56 74 ALA A O 1
ATOM 569 N N . GLN A 1 75 ? 9.626 5.114 -1.525 1.00 90.75 75 GLN A N 1
ATOM 570 C CA . GLN A 1 75 ? 8.218 4.735 -1.500 1.00 90.75 75 GLN A CA 1
ATOM 571 C C . GLN A 1 75 ? 7.845 3.961 -0.243 1.00 90.75 75 GLN A C 1
ATOM 573 O O . GLN A 1 75 ? 6.870 4.316 0.413 1.00 90.75 75 GLN A O 1
ATOM 578 N N . GLN A 1 76 ? 8.631 2.960 0.152 1.00 92.12 76 GLN A N 1
ATOM 579 C CA . GLN A 1 76 ? 8.318 2.207 1.367 1.00 92.12 76 GLN A CA 1
ATOM 580 C C . GLN A 1 76 ? 8.459 3.055 2.634 1.00 92.12 76 GLN A C 1
ATOM 582 O O . GLN A 1 76 ? 7.644 2.944 3.549 1.00 92.12 76 GLN A O 1
ATOM 587 N N . LEU A 1 77 ? 9.456 3.940 2.683 1.00 92.19 77 LEU A N 1
ATOM 588 C CA . LEU A 1 77 ? 9.680 4.830 3.821 1.00 92.19 77 LEU A CA 1
ATOM 589 C C . LEU A 1 77 ? 8.626 5.939 3.918 1.00 92.19 77 LEU A C 1
ATOM 591 O O . LEU A 1 77 ? 8.248 6.317 5.027 1.00 92.19 77 LEU A O 1
ATOM 595 N N . SER A 1 78 ? 8.118 6.4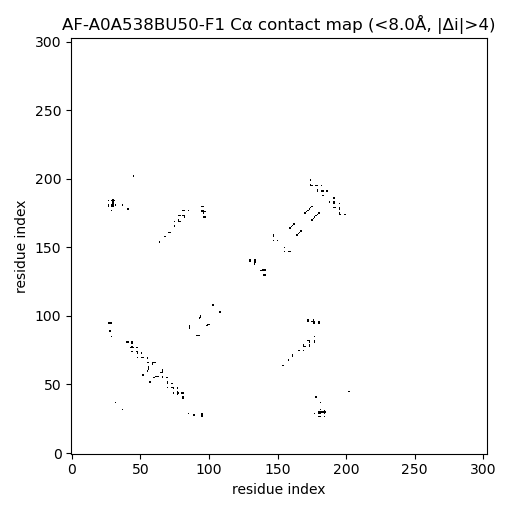52 2.794 1.00 94.38 78 SER A N 1
ATOM 596 C CA . SER A 1 78 ? 7.104 7.510 2.813 1.00 94.38 78 SER A CA 1
ATOM 597 C C . SER A 1 78 ? 5.782 7.023 3.417 1.00 94.38 78 SER A C 1
ATOM 599 O O . SER A 1 78 ? 5.140 7.772 4.156 1.00 94.38 78 SER A O 1
ATOM 601 N N . LEU A 1 79 ? 5.418 5.750 3.210 1.00 94.12 79 LEU A N 1
ATOM 602 C CA . LEU A 1 79 ? 4.244 5.119 3.830 1.00 94.12 79 LEU A CA 1
ATOM 603 C C . LEU A 1 79 ? 4.347 5.031 5.362 1.00 94.12 79 LEU A C 1
ATOM 605 O O . LEU A 1 79 ? 3.323 4.970 6.044 1.00 94.12 79 LEU A O 1
ATOM 609 N N . LEU A 1 80 ? 5.558 5.085 5.927 1.00 93.06 80 LEU A N 1
ATOM 610 C CA . LEU A 1 80 ? 5.765 5.094 7.377 1.00 93.06 80 LEU A CA 1
ATOM 611 C C . LEU A 1 80 ? 5.448 6.450 8.018 1.00 93.06 80 LEU A C 1
ATOM 613 O O . LEU A 1 80 ? 5.235 6.506 9.229 1.00 93.06 80 LEU A O 1
ATOM 617 N N . ILE A 1 81 ? 5.381 7.541 7.247 1.00 94.75 81 ILE A N 1
ATOM 618 C CA . ILE A 1 81 ? 5.134 8.887 7.788 1.00 94.75 81 ILE A CA 1
ATOM 619 C C . ILE A 1 81 ? 3.737 8.981 8.428 1.00 94.75 81 ILE A C 1
ATOM 621 O O . ILE A 1 81 ? 3.652 9.350 9.604 1.00 94.75 81 ILE A O 1
ATOM 625 N N . PRO A 1 82 ? 2.636 8.600 7.749 1.00 93.06 82 PRO A N 1
ATOM 626 C CA . PRO A 1 82 ? 1.298 8.657 8.340 1.00 93.06 82 PRO A CA 1
ATOM 627 C C . PRO A 1 82 ? 1.149 7.692 9.510 1.00 93.06 82 PRO A C 1
ATOM 629 O O . PRO A 1 82 ? 0.502 8.020 10.503 1.00 93.06 82 PRO A O 1
ATOM 632 N N . ILE A 1 83 ? 1.822 6.540 9.437 1.00 91.25 83 ILE A N 1
ATOM 633 C CA . ILE A 1 83 ? 1.895 5.562 10.524 1.00 91.25 83 ILE A CA 1
ATOM 634 C C . ILE A 1 83 ? 2.560 6.191 11.753 1.00 91.25 83 ILE A C 1
ATOM 636 O O . ILE A 1 83 ? 2.003 6.138 12.847 1.00 91.25 83 ILE A O 1
ATOM 640 N N . ALA A 1 84 ? 3.712 6.843 11.591 1.00 93.56 84 ALA A N 1
ATOM 641 C CA . ALA A 1 84 ? 4.419 7.502 12.684 1.00 93.56 84 ALA A CA 1
ATOM 642 C C . ALA A 1 84 ? 3.582 8.625 13.317 1.00 93.56 84 ALA A C 1
ATOM 644 O O . ALA A 1 84 ? 3.541 8.746 14.543 1.00 93.56 84 ALA A O 1
ATOM 645 N N . ILE A 1 85 ? 2.874 9.418 12.504 1.00 93.06 85 ILE A N 1
ATOM 646 C CA . ILE A 1 85 ? 1.958 10.459 12.993 1.00 93.06 85 ILE A CA 1
ATOM 647 C C . ILE A 1 85 ? 0.796 9.831 13.771 1.00 93.06 85 ILE A C 1
ATOM 649 O O . ILE A 1 85 ? 0.498 10.265 14.885 1.00 93.06 85 ILE A O 1
ATOM 653 N N . ALA A 1 86 ? 0.174 8.782 13.227 1.00 90.38 86 ALA A N 1
ATOM 654 C CA . ALA A 1 86 ? -0.917 8.067 13.879 1.00 90.38 86 ALA A CA 1
ATOM 655 C C . ALA A 1 86 ? -0.484 7.486 15.231 1.00 90.38 86 ALA A C 1
ATOM 657 O O . ALA A 1 86 ? -1.160 7.712 16.230 1.00 90.38 86 ALA A O 1
ATOM 658 N N . VAL A 1 87 ? 0.676 6.826 15.287 1.00 91.06 87 VAL A N 1
ATOM 659 C CA . VAL A 1 87 ? 1.241 6.253 16.518 1.00 91.06 87 VAL A CA 1
ATOM 660 C C . VAL A 1 87 ? 1.542 7.330 17.554 1.00 91.06 87 VAL A C 1
ATOM 662 O O . VAL A 1 87 ? 1.249 7.150 18.735 1.00 91.06 87 VAL A O 1
ATOM 665 N N . ARG A 1 88 ? 2.094 8.476 17.141 1.00 91.69 88 ARG A N 1
ATOM 666 C CA . ARG A 1 88 ? 2.314 9.609 18.053 1.00 91.69 88 ARG A CA 1
ATOM 667 C C . ARG A 1 88 ? 0.994 10.131 18.620 1.00 91.69 88 ARG A C 1
ATOM 669 O O . ARG A 1 88 ? 0.898 10.346 19.826 1.00 91.69 88 ARG A O 1
ATOM 676 N N . ARG A 1 89 ? -0.041 10.265 17.783 1.00 88.19 89 ARG A N 1
ATOM 677 C CA . ARG A 1 89 ? -1.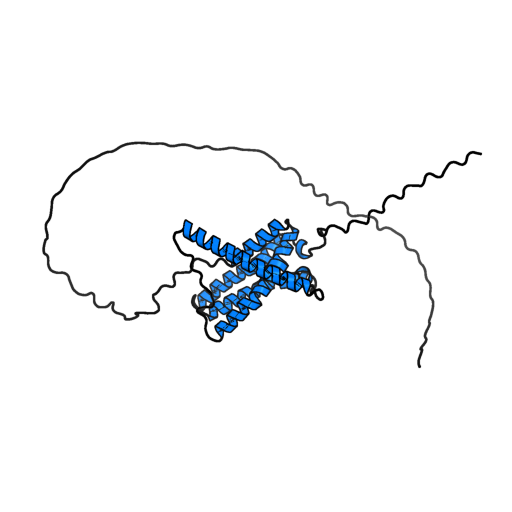376 10.726 18.202 1.00 88.19 89 ARG A CA 1
ATOM 678 C C . ARG A 1 89 ? -2.068 9.727 19.136 1.00 88.19 89 ARG A C 1
ATOM 680 O O . ARG A 1 89 ? -2.752 10.139 20.065 1.00 88.19 89 ARG A O 1
ATOM 687 N N . THR A 1 90 ? -1.834 8.427 18.960 1.00 85.62 90 THR A N 1
ATOM 688 C CA . THR A 1 90 ? -2.366 7.354 19.821 1.00 85.62 90 THR A CA 1
ATOM 689 C C . THR A 1 90 ? -1.467 7.036 21.022 1.00 85.62 90 THR A C 1
ATOM 691 O O . THR A 1 90 ? -1.601 5.967 21.624 1.00 85.62 90 THR A O 1
ATOM 694 N N . ARG A 1 91 ? -0.547 7.945 21.387 1.00 86.75 91 ARG A N 1
ATOM 695 C CA . ARG A 1 91 ? 0.383 7.804 22.525 1.00 86.75 91 ARG A CA 1
ATOM 696 C C . ARG A 1 91 ? 1.200 6.502 22.485 1.00 86.75 91 ARG A C 1
ATOM 698 O O . ARG A 1 91 ? 1.439 5.874 23.511 1.00 86.75 91 ARG A O 1
ATOM 705 N N . GLY A 1 92 ? 1.617 6.085 21.292 1.00 85.06 92 GLY A N 1
ATOM 706 C CA . GLY A 1 92 ? 2.461 4.909 21.072 1.00 85.06 92 GLY A CA 1
ATOM 707 C C . GLY A 1 92 ? 1.706 3.603 20.807 1.00 85.06 92 GLY A C 1
ATOM 708 O O . GLY A 1 92 ? 2.339 2.561 20.641 1.00 85.06 92 GLY A O 1
ATOM 709 N N . SER A 1 93 ? 0.370 3.616 20.753 1.00 85.44 93 SER A N 1
ATOM 710 C CA . SER A 1 93 ? -0.409 2.396 20.521 1.00 85.44 93 SER A CA 1
ATOM 711 C C . SER A 1 93 ? -0.493 2.036 19.035 1.00 85.44 93 SER A C 1
ATOM 713 O O . SER A 1 93 ? -1.035 2.797 18.232 1.00 85.44 93 SER A O 1
ATOM 715 N N . LEU A 1 94 ? -0.018 0.835 18.685 1.00 86.62 94 LEU A N 1
ATOM 716 C CA . LEU A 1 94 ? -0.153 0.228 17.350 1.00 86.62 94 LEU A CA 1
ATOM 717 C C . LEU A 1 94 ? -1.471 -0.547 17.170 1.00 86.62 94 LEU A C 1
ATOM 719 O O . LEU A 1 94 ? -1.825 -0.921 16.053 1.00 86.62 94 LEU A O 1
ATOM 723 N N . ALA A 1 95 ? -2.223 -0.766 18.252 1.00 84.56 95 ALA A N 1
ATOM 724 C CA . ALA A 1 95 ? -3.484 -1.504 18.209 1.00 84.56 95 ALA A CA 1
ATOM 725 C C . ALA A 1 95 ? -4.525 -0.925 17.223 1.00 84.56 95 ALA A C 1
ATOM 727 O O . ALA A 1 95 ? -5.213 -1.726 16.586 1.00 84.56 95 ALA A O 1
ATOM 728 N N . PRO A 1 96 ? -4.643 0.409 17.037 1.00 83.75 96 PRO A N 1
ATOM 729 C CA . PRO A 1 96 ? -5.567 0.996 16.062 1.00 83.75 96 PRO A CA 1
ATOM 730 C C . PRO A 1 96 ? -5.211 0.672 14.609 1.00 83.75 96 PRO A C 1
ATOM 732 O O . PRO A 1 96 ? -6.095 0.653 13.763 1.00 83.75 96 PRO A O 1
ATOM 735 N N . LEU A 1 97 ? -3.940 0.358 14.337 1.00 84.38 97 LEU A N 1
ATOM 736 C CA . LEU A 1 97 ? -3.456 -0.056 13.018 1.00 84.38 97 LEU A CA 1
ATOM 737 C C . LEU A 1 97 ? -3.666 -1.558 12.759 1.00 84.38 97 LEU A C 1
ATOM 739 O O . LEU A 1 97 ? -3.165 -2.091 11.777 1.00 84.38 97 LEU A O 1
ATOM 743 N N . GLY A 1 98 ? -4.363 -2.265 13.657 1.00 80.38 98 GLY A N 1
ATOM 744 C CA . GLY A 1 98 ? -4.584 -3.712 13.574 1.00 80.38 98 GLY A CA 1
ATOM 745 C C . GLY A 1 98 ? -3.478 -4.561 14.210 1.00 80.38 98 GLY A C 1
ATOM 746 O O . GLY A 1 98 ? -3.648 -5.767 14.374 1.00 80.38 98 GLY A O 1
ATOM 747 N N . LEU A 1 99 ? -2.379 -3.951 14.660 1.00 82.00 99 LEU A N 1
ATOM 748 C CA . LEU A 1 99 ? -1.256 -4.646 15.290 1.00 82.00 99 LEU A CA 1
ATOM 749 C C . LEU A 1 99 ? -1.493 -4.790 16.803 1.00 82.00 99 LEU A C 1
ATOM 751 O O . LEU A 1 99 ? -1.027 -3.990 17.617 1.00 82.00 99 LEU A O 1
ATOM 755 N N . ARG A 1 100 ? -2.252 -5.814 17.204 1.00 78.38 100 ARG A N 1
ATOM 756 C CA . ARG A 1 100 ? -2.488 -6.138 18.623 1.00 78.38 100 ARG A CA 1
ATOM 757 C C . ARG A 1 100 ? -1.375 -7.039 19.176 1.00 78.38 100 ARG A C 1
ATOM 759 O O . ARG A 1 100 ? -1.173 -8.151 18.691 1.00 78.38 100 ARG A O 1
ATOM 766 N N . ARG A 1 101 ? -0.678 -6.600 20.234 1.00 63.75 101 ARG A N 1
ATOM 767 C CA . ARG A 1 101 ? 0.246 -7.461 21.002 1.00 63.75 101 ARG A CA 1
ATOM 768 C C . ARG A 1 101 ? -0.557 -8.531 21.759 1.00 63.75 101 ARG A C 1
ATOM 770 O O . ARG A 1 101 ? -1.449 -8.186 22.524 1.00 63.75 101 ARG A O 1
ATOM 777 N N . GLY A 1 102 ? -0.230 -9.811 21.552 1.00 65.44 102 GLY A N 1
ATOM 778 C CA . GLY A 1 102 ? -0.727 -10.930 22.375 1.00 65.44 102 GLY A CA 1
ATOM 779 C C . GLY A 1 102 ? -1.961 -11.694 21.869 1.00 65.44 102 GLY A C 1
ATOM 780 O O . GLY A 1 102 ? -2.547 -12.445 22.639 1.00 65.44 102 GLY A O 1
ATOM 781 N N . GLY A 1 103 ? -2.375 -11.521 20.606 1.00 62.03 103 GLY A N 1
ATOM 782 C CA . GLY A 1 103 ? -3.642 -12.077 20.095 1.00 62.03 103 GLY A CA 1
ATOM 783 C C . GLY A 1 103 ? -3.559 -13.124 18.981 1.00 62.03 103 GLY A C 1
ATOM 784 O O . GLY A 1 103 ? -4.609 -13.547 18.511 1.00 62.03 103 GLY A O 1
ATOM 785 N N . TRP A 1 104 ? -2.369 -13.532 18.535 1.00 77.50 104 TRP A N 1
ATOM 786 C CA . TRP A 1 104 ? -2.225 -14.425 17.378 1.00 77.50 104 TRP A CA 1
ATOM 787 C C . TRP A 1 104 ? -2.609 -15.858 17.750 1.00 77.50 104 TRP A C 1
ATOM 789 O O . TRP A 1 104 ? -1.780 -16.642 18.207 1.00 77.50 104 TRP A O 1
ATOM 799 N N . ARG A 1 105 ? -3.883 -16.216 17.577 1.00 87.94 105 ARG A N 1
ATOM 800 C CA . ARG A 1 105 ? -4.299 -17.619 17.659 1.00 87.94 105 ARG A CA 1
ATOM 801 C C . ARG A 1 105 ? -3.959 -18.288 16.332 1.00 87.94 105 ARG A C 1
ATOM 803 O O . ARG A 1 105 ? -4.151 -17.689 15.278 1.00 87.94 105 ARG A O 1
ATOM 810 N N . ALA A 1 106 ? -3.529 -19.549 16.366 1.00 88.88 106 ALA A N 1
ATOM 811 C CA . ALA A 1 106 ? -3.198 -20.302 15.152 1.00 88.88 106 ALA A CA 1
ATOM 812 C C . ALA A 1 106 ? -4.334 -20.263 14.111 1.00 88.88 106 ALA A C 1
ATOM 814 O O . ALA A 1 106 ? -4.085 -20.077 12.927 1.00 88.88 106 ALA A O 1
ATOM 815 N N . ARG A 1 107 ? -5.595 -20.332 14.562 1.00 89.31 107 ARG A N 1
ATOM 816 C CA . ARG A 1 107 ? -6.778 -20.202 13.695 1.00 89.31 107 ARG A CA 1
ATOM 817 C C . ARG A 1 107 ? -6.821 -18.882 12.912 1.00 89.31 107 ARG A C 1
ATOM 819 O O . ARG A 1 107 ? -7.252 -18.886 11.769 1.00 89.31 107 ARG A O 1
ATOM 826 N N . ASP A 1 108 ? -6.384 -17.777 13.517 1.00 85.81 108 ASP A N 1
ATOM 827 C CA . ASP A 1 108 ? -6.429 -16.449 12.901 1.00 85.81 108 ASP A CA 1
ATOM 828 C C . ASP A 1 108 ? -5.319 -16.347 11.842 1.00 85.81 108 ASP A C 1
ATOM 830 O O . ASP A 1 108 ? -5.536 -15.796 10.766 1.00 85.81 108 ASP A O 1
ATOM 834 N N . VAL A 1 109 ? -4.165 -16.978 12.103 1.00 87.00 109 VAL A N 1
ATOM 835 C CA . VAL A 1 109 ? -3.080 -17.138 11.123 1.00 87.00 109 VAL A CA 1
ATOM 836 C C . VAL A 1 109 ? -3.541 -17.987 9.940 1.00 87.00 109 VAL A C 1
ATOM 838 O O . VAL A 1 109 ? -3.413 -17.550 8.803 1.00 87.00 109 VAL A O 1
ATOM 841 N N . PHE A 1 110 ? -4.126 -19.165 10.178 1.00 92.50 110 PHE A N 1
ATOM 842 C CA . PHE A 1 110 ? -4.613 -20.029 9.097 1.00 92.50 110 PHE A CA 1
ATOM 843 C C . PHE A 1 110 ? -5.751 -19.392 8.301 1.00 92.50 110 PHE A C 1
ATOM 845 O O . PHE A 1 110 ? -5.766 -19.505 7.079 1.00 92.50 110 PHE A O 1
ATOM 852 N N . ALA A 1 111 ? -6.674 -18.690 8.964 1.00 89.19 111 ALA A N 1
ATOM 853 C CA . ALA A 1 111 ? -7.710 -17.923 8.283 1.00 89.19 111 ALA A CA 1
ATOM 854 C C . ALA A 1 111 ? -7.098 -16.809 7.421 1.00 89.19 111 ALA A C 1
ATOM 856 O O . ALA A 1 111 ? -7.508 -16.638 6.277 1.00 89.19 111 ALA A O 1
ATOM 857 N N . GLY A 1 112 ? -6.087 -16.100 7.934 1.00 85.19 112 GLY A N 1
ATOM 858 C CA . GLY A 1 112 ? -5.343 -15.090 7.182 1.00 85.19 112 GLY A CA 1
ATOM 859 C C . GLY A 1 112 ? -4.622 -15.670 5.964 1.00 85.19 112 GLY A C 1
ATOM 860 O O . GLY A 1 112 ? -4.762 -15.143 4.866 1.00 85.19 112 GLY A O 1
ATOM 861 N N . VAL A 1 113 ? -3.918 -16.793 6.128 1.00 88.81 113 VAL A N 1
ATOM 862 C CA . VAL A 1 113 ? -3.240 -17.503 5.031 1.00 88.81 113 VAL A CA 1
ATOM 863 C C . VAL A 1 113 ? -4.249 -18.001 3.999 1.00 88.81 113 VAL A C 1
ATOM 865 O O . VAL A 1 113 ? -4.066 -17.769 2.808 1.00 88.81 113 VAL A O 1
ATOM 868 N N . GLY A 1 114 ? -5.339 -18.635 4.435 1.00 93.69 114 GLY A N 1
ATOM 869 C CA . GLY A 1 114 ? -6.396 -19.122 3.548 1.00 93.69 114 GLY A CA 1
ATOM 870 C C . GLY A 1 114 ? -7.073 -17.991 2.773 1.00 93.69 114 GLY A C 1
ATOM 871 O O . GLY A 1 114 ? -7.261 -18.104 1.564 1.00 93.69 114 GLY A O 1
ATOM 872 N N . ALA A 1 115 ? -7.370 -16.871 3.437 1.00 88.31 115 ALA A N 1
ATOM 873 C CA . ALA A 1 115 ? -7.883 -15.670 2.784 1.00 88.31 115 ALA A CA 1
ATOM 874 C C . ALA A 1 115 ? -6.868 -15.081 1.795 1.00 88.31 115 ALA A C 1
ATOM 876 O O . ALA A 1 115 ? -7.257 -14.671 0.705 1.00 88.31 115 ALA A O 1
ATOM 877 N N . GLY A 1 116 ? -5.576 -15.082 2.138 1.00 84.69 116 GLY A N 1
ATOM 878 C CA . GLY A 1 116 ? -4.493 -14.660 1.251 1.00 84.69 116 GLY A CA 1
ATOM 879 C C . GLY A 1 116 ? -4.414 -15.516 -0.013 1.00 84.69 116 GLY A C 1
ATOM 880 O O . GLY A 1 116 ? -4.435 -14.977 -1.114 1.00 84.69 116 GLY A O 1
ATOM 881 N N . ILE A 1 117 ? -4.414 -16.844 0.129 1.00 91.88 117 ILE A N 1
ATOM 882 C CA . ILE A 1 117 ? -4.436 -17.782 -1.005 1.00 91.88 117 ILE A CA 1
ATOM 883 C C . ILE A 1 117 ? -5.694 -17.565 -1.854 1.00 91.88 117 ILE A C 1
ATOM 885 O O . ILE A 1 117 ? -5.599 -17.452 -3.074 1.00 91.88 117 ILE A O 1
ATOM 889 N N . GLY A 1 118 ? -6.865 -17.448 -1.222 1.00 92.88 118 GLY A N 1
ATOM 890 C CA . GLY A 1 118 ? -8.119 -17.167 -1.920 1.00 92.88 118 GLY A CA 1
ATOM 891 C C . GLY A 1 118 ? -8.080 -15.849 -2.698 1.00 92.88 118 GLY A C 1
ATOM 892 O O . GLY A 1 118 ? -8.521 -15.804 -3.844 1.00 92.88 118 GLY A O 1
ATOM 893 N N . ALA A 1 119 ? -7.502 -14.797 -2.115 1.00 85.31 119 ALA A N 1
ATOM 894 C CA . ALA A 1 119 ? -7.331 -13.503 -2.767 1.00 85.31 119 ALA A CA 1
ATOM 895 C C . ALA A 1 119 ? -6.350 -13.570 -3.945 1.00 85.31 119 ALA A C 1
ATOM 897 O O . ALA A 1 119 ? -6.622 -12.966 -4.978 1.00 85.31 119 ALA A O 1
ATOM 898 N N . VAL A 1 120 ? -5.254 -14.328 -3.825 1.00 87.50 120 VAL A N 1
ATOM 899 C CA . VAL A 1 120 ? -4.313 -14.562 -4.933 1.00 87.50 120 VAL A CA 1
ATOM 900 C C . VAL A 1 120 ? -5.016 -15.278 -6.083 1.00 87.50 120 VAL A C 1
ATOM 902 O O . VAL A 1 120 ? -4.969 -14.791 -7.206 1.00 87.50 120 VAL A O 1
ATOM 905 N N . LEU A 1 121 ? -5.731 -16.373 -5.809 1.00 93.31 121 LEU A N 1
ATOM 906 C CA . LEU A 1 121 ? -6.455 -17.127 -6.838 1.00 93.31 121 LEU A CA 1
ATOM 907 C C . LEU A 1 121 ? -7.531 -16.275 -7.523 1.00 93.31 121 LEU A C 1
ATOM 909 O O . LEU A 1 121 ? -7.600 -16.233 -8.752 1.00 93.31 121 LEU A O 1
ATOM 913 N N . ALA A 1 122 ? -8.342 -15.557 -6.742 1.00 90.25 122 ALA A N 1
ATOM 914 C CA . ALA A 1 122 ? -9.344 -14.640 -7.278 1.00 90.25 122 ALA A CA 1
ATOM 915 C C . ALA A 1 122 ? -8.693 -13.521 -8.107 1.00 90.25 122 ALA A C 1
ATOM 917 O O . ALA A 1 122 ? -9.161 -13.212 -9.200 1.00 90.25 122 ALA A O 1
ATOM 918 N N . GLY A 1 123 ? -7.584 -12.959 -7.620 1.00 86.81 123 GLY A N 1
ATOM 919 C CA . GLY A 1 123 ? -6.795 -11.954 -8.324 1.00 86.81 123 GLY A CA 1
ATOM 920 C C . GLY A 1 123 ? -6.266 -12.463 -9.662 1.00 86.81 123 GLY A C 1
ATOM 921 O O . GLY A 1 123 ? -6.416 -11.775 -10.665 1.00 86.81 123 GLY A O 1
ATOM 922 N N . THR A 1 124 ? -5.729 -13.685 -9.717 1.00 87.88 124 THR A N 1
ATOM 923 C CA . THR A 1 124 ? -5.267 -14.309 -10.966 1.00 87.88 124 THR A CA 1
ATOM 924 C C . THR A 1 124 ? -6.397 -14.444 -11.984 1.00 87.88 124 THR A C 1
ATOM 926 O O . THR A 1 124 ? -6.204 -14.109 -13.151 1.00 87.88 124 THR A O 1
ATOM 929 N N . VAL A 1 125 ? -7.589 -14.873 -11.556 1.00 93.62 125 VAL A N 1
ATOM 930 C CA . VAL A 1 125 ? -8.764 -14.962 -12.439 1.00 93.62 125 VAL A CA 1
ATOM 931 C C . VAL A 1 125 ? -9.172 -13.579 -12.951 1.00 93.62 125 VAL A C 1
ATOM 933 O O . VAL A 1 125 ? -9.393 -13.409 -14.148 1.00 93.62 125 VAL A O 1
ATOM 936 N N . VAL A 1 126 ? -9.226 -12.573 -12.073 1.00 90.12 126 VAL A N 1
ATOM 937 C CA . VAL A 1 126 ? -9.553 -11.190 -12.456 1.00 90.12 126 VAL A CA 1
ATOM 938 C C . VAL A 1 126 ? -8.530 -10.631 -13.447 1.00 90.12 126 VAL A C 1
ATOM 940 O O . VAL A 1 126 ? -8.924 -10.014 -14.437 1.00 90.12 126 VAL A O 1
ATOM 943 N N . ILE A 1 127 ? -7.234 -10.871 -13.228 1.00 87.12 127 ILE A N 1
ATOM 944 C CA . ILE A 1 127 ? -6.163 -10.455 -14.142 1.00 87.12 127 ILE A CA 1
ATOM 945 C C . ILE A 1 127 ? -6.339 -11.128 -15.504 1.00 87.12 127 ILE A C 1
ATOM 947 O O . ILE A 1 127 ? -6.315 -10.432 -16.513 1.00 87.12 127 ILE A O 1
ATOM 951 N N . ALA A 1 128 ? -6.583 -12.441 -15.548 1.00 90.25 128 ALA A N 1
ATOM 952 C CA . ALA A 1 128 ? -6.788 -13.168 -16.800 1.00 90.25 128 ALA A CA 1
ATOM 953 C C . ALA A 1 128 ? -7.987 -12.621 -17.595 1.00 90.25 128 ALA A C 1
ATOM 955 O O . ALA A 1 128 ? -7.862 -12.327 -18.782 1.00 90.25 128 ALA A O 1
ATOM 956 N N . ILE A 1 129 ? -9.125 -12.392 -16.928 1.00 93.94 129 ILE A N 1
ATOM 957 C CA . ILE A 1 129 ? -10.308 -11.777 -17.553 1.00 93.94 129 ILE A CA 1
ATOM 958 C C . ILE A 1 129 ? -9.980 -10.372 -18.071 1.00 93.94 129 ILE A C 1
ATOM 960 O O . ILE A 1 129 ? -10.370 -10.013 -19.179 1.00 93.94 129 ILE A O 1
ATOM 964 N N . THR A 1 130 ? -9.258 -9.574 -17.282 1.00 88.38 130 THR A N 1
ATOM 965 C CA . THR A 1 130 ? -8.882 -8.203 -17.657 1.00 88.38 130 THR A CA 1
ATOM 966 C C . THR A 1 130 ? -7.972 -8.195 -18.881 1.00 88.38 130 THR A C 1
ATOM 968 O O . THR A 1 130 ? -8.177 -7.384 -19.780 1.00 88.38 130 THR A O 1
ATOM 971 N N . VAL A 1 131 ? -7.001 -9.109 -18.946 1.00 89.75 131 VAL A N 1
ATOM 972 C CA . VAL A 1 131 ? -6.096 -9.258 -20.092 1.00 89.75 131 VAL A CA 1
ATOM 973 C C . VAL A 1 131 ? -6.877 -9.576 -21.365 1.00 89.75 131 VAL A C 1
ATOM 975 O O . VAL A 1 131 ? -6.705 -8.882 -22.366 1.00 89.75 131 VAL A O 1
ATOM 978 N N . GLU A 1 132 ? -7.786 -10.553 -21.318 1.00 93.50 132 GLU A N 1
ATOM 979 C CA . GLU A 1 132 ? -8.608 -10.914 -22.479 1.00 93.50 132 GLU A CA 1
ATOM 980 C C . GLU A 1 132 ? -9.560 -9.788 -22.894 1.00 93.50 132 GLU A C 1
ATOM 982 O O . GLU A 1 132 ? -9.722 -9.519 -24.082 1.00 93.50 132 GLU A O 1
ATOM 987 N N . LEU A 1 133 ? -10.149 -9.070 -21.934 1.00 93.06 133 LEU A N 1
ATOM 988 C CA . LEU A 1 133 ? -11.014 -7.930 -22.228 1.00 93.06 133 LEU A CA 1
ATOM 989 C C . LEU A 1 133 ? -10.240 -6.786 -22.897 1.00 93.06 133 LEU A C 1
ATOM 991 O O . LEU A 1 133 ? -10.693 -6.238 -23.902 1.00 93.06 133 LEU A O 1
ATOM 995 N N . VAL A 1 134 ? -9.063 -6.435 -22.369 1.00 90.00 134 VAL A N 1
ATOM 996 C CA . VAL A 1 134 ? -8.201 -5.403 -22.961 1.00 90.00 134 VAL A CA 1
ATOM 997 C C . VAL A 1 134 ? -7.771 -5.820 -24.362 1.00 90.00 134 VAL A C 1
ATOM 999 O O . VAL A 1 134 ? -7.849 -5.006 -25.283 1.00 90.00 134 VAL A O 1
ATOM 1002 N N . ARG A 1 135 ? -7.396 -7.087 -24.556 1.00 92.62 135 ARG A N 1
ATOM 1003 C CA . ARG A 1 135 ? -7.045 -7.628 -25.869 1.00 92.62 135 ARG A CA 1
ATOM 1004 C C . ARG A 1 135 ? -8.217 -7.566 -26.845 1.00 92.62 135 ARG A C 1
ATOM 1006 O O . ARG A 1 135 ? -8.029 -7.145 -27.982 1.00 92.62 135 ARG A O 1
ATOM 1013 N N . ALA A 1 136 ? -9.421 -7.922 -26.407 1.00 94.62 136 ALA A N 1
ATOM 1014 C CA . ALA A 1 136 ? -10.622 -7.873 -27.23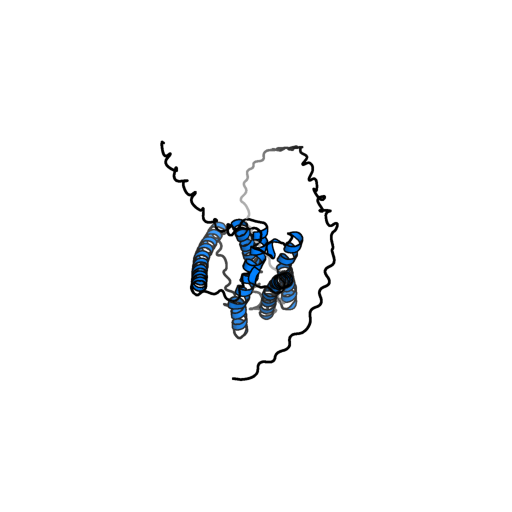5 1.00 94.62 136 ALA A CA 1
ATOM 1015 C C . ALA A 1 136 ? -10.992 -6.442 -27.662 1.00 94.62 136 ALA A C 1
ATOM 1017 O O . ALA A 1 136 ? -11.433 -6.235 -28.788 1.00 94.62 136 ALA A O 1
ATOM 1018 N N . ILE A 1 137 ? -10.799 -5.452 -26.783 1.00 95.00 137 ILE A N 1
ATOM 1019 C CA . ILE A 1 137 ? -11.137 -4.046 -27.059 1.00 95.00 137 ILE A CA 1
ATOM 1020 C C . ILE A 1 137 ? -10.054 -3.357 -27.897 1.00 95.00 137 ILE A C 1
ATOM 1022 O O . ILE A 1 137 ? -10.365 -2.586 -28.802 1.00 95.00 137 ILE A O 1
ATOM 1026 N N . THR A 1 138 ? -8.782 -3.592 -27.578 1.00 92.88 138 THR A N 1
ATOM 1027 C CA . THR A 1 138 ? -7.657 -2.832 -28.146 1.00 92.88 138 THR A CA 1
ATOM 1028 C C . THR A 1 138 ? -6.934 -3.560 -29.275 1.00 92.88 138 THR A C 1
ATOM 1030 O O . THR A 1 138 ? -6.151 -2.938 -29.990 1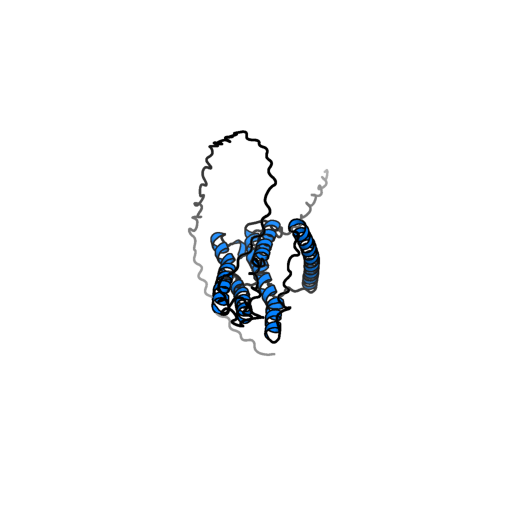.00 92.88 138 THR A O 1
ATOM 1033 N N . GLY A 1 139 ? -7.140 -4.870 -29.421 1.00 92.00 139 GLY A N 1
ATOM 1034 C CA . GLY A 1 139 ? -6.395 -5.728 -30.344 1.00 92.00 139 GLY A CA 1
ATOM 1035 C C . GLY A 1 139 ? -4.948 -6.015 -29.923 1.00 92.00 139 GLY A C 1
ATOM 1036 O O . GLY A 1 139 ? -4.247 -6.715 -30.649 1.00 92.00 139 GLY A O 1
ATOM 1037 N N . HIS A 1 140 ? -4.490 -5.500 -28.778 1.00 86.38 140 HIS A N 1
ATOM 1038 C CA . HIS A 1 140 ? -3.109 -5.626 -28.313 1.00 86.38 140 HIS A CA 1
ATOM 1039 C C . HIS A 1 140 ? -3.017 -6.498 -27.062 1.00 86.38 140 HIS A C 1
ATOM 1041 O O . HIS A 1 140 ? -3.880 -6.449 -26.185 1.00 86.38 140 HIS A O 1
ATOM 1047 N N . GLU A 1 141 ? -1.946 -7.284 -26.965 1.00 82.94 141 GLU A N 1
ATOM 1048 C CA . GLU A 1 141 ? -1.631 -8.037 -25.755 1.00 82.94 141 GLU A CA 1
ATOM 1049 C C . GLU A 1 141 ? -1.001 -7.093 -24.711 1.00 82.94 141 GLU A C 1
ATOM 1051 O O . GLU A 1 141 ? -0.017 -6.412 -25.019 1.00 82.94 141 GLU A O 1
ATOM 1056 N N . PRO A 1 142 ? -1.551 -7.002 -23.487 1.00 78.50 142 PRO A N 1
ATOM 1057 C CA . PRO A 1 142 ? -0.955 -6.203 -22.424 1.00 78.50 142 PRO A CA 1
ATOM 1058 C C . PRO A 1 142 ? 0.441 -6.728 -22.084 1.00 78.50 142 PRO A C 1
ATOM 1060 O O . PRO A 1 142 ? 0.609 -7.889 -21.719 1.00 78.50 142 PRO A O 1
ATOM 1063 N N . THR A 1 143 ? 1.456 -5.871 -22.147 1.00 71.00 143 THR A N 1
ATOM 1064 C CA . THR A 1 143 ? 2.814 -6.256 -21.752 1.00 71.00 143 THR A CA 1
ATOM 1065 C C . THR A 1 143 ? 2.901 -6.409 -20.236 1.00 71.00 143 THR A C 1
ATOM 1067 O O . THR A 1 143 ? 2.882 -5.418 -19.503 1.00 71.00 143 THR A O 1
ATOM 1070 N N . THR A 1 144 ? 3.050 -7.638 -19.748 1.00 63.25 144 THR A N 1
ATOM 1071 C CA . THR A 1 144 ? 3.359 -7.907 -18.341 1.00 63.25 144 THR A CA 1
ATOM 1072 C C . THR A 1 144 ? 4.869 -7.847 -18.135 1.00 63.25 144 THR A C 1
ATOM 1074 O O . THR A 1 144 ? 5.576 -8.835 -18.324 1.00 63.25 144 THR A O 1
ATOM 1077 N N . THR A 1 145 ? 5.403 -6.688 -17.751 1.00 58.41 145 THR A N 1
ATOM 1078 C CA . THR A 1 145 ? 6.802 -6.628 -17.309 1.00 58.41 145 THR A CA 1
ATOM 1079 C C . THR A 1 145 ? 6.892 -7.278 -15.937 1.00 58.41 145 THR A C 1
ATOM 1081 O O . THR A 1 145 ? 6.387 -6.711 -14.965 1.00 58.41 145 THR A O 1
ATOM 1084 N N . THR A 1 146 ? 7.521 -8.447 -15.842 1.00 62.25 146 THR A N 1
ATOM 1085 C CA . THR A 1 146 ? 7.824 -9.042 -14.538 1.00 62.25 146 THR A CA 1
ATOM 1086 C C . THR A 1 146 ? 9.068 -8.332 -14.014 1.00 62.25 146 THR A C 1
ATOM 1088 O O . THR A 1 146 ? 10.136 -8.518 -14.595 1.00 62.25 146 THR A O 1
ATOM 1091 N N . PRO A 1 147 ? 8.978 -7.503 -12.956 1.00 61.62 147 PRO A N 1
ATOM 1092 C CA . PRO A 1 147 ? 10.061 -6.588 -12.601 1.00 61.62 147 PRO A CA 1
ATOM 1093 C C . PRO A 1 147 ? 11.378 -7.288 -12.258 1.00 61.62 147 PRO A C 1
ATOM 1095 O O . PRO A 1 147 ? 12.412 -6.648 -12.313 1.00 61.62 147 PRO A O 1
ATOM 1098 N N . LEU A 1 148 ? 11.347 -8.580 -11.914 1.00 66.88 148 LEU A N 1
ATOM 1099 C CA . LEU A 1 148 ? 12.514 -9.341 -11.468 1.00 66.88 148 LEU A CA 1
ATOM 1100 C C . LEU A 1 148 ? 13.302 -10.024 -12.597 1.00 66.88 148 LEU A C 1
ATOM 1102 O O . LEU A 1 148 ? 14.406 -10.485 -12.334 1.00 66.88 148 LEU A O 1
ATOM 1106 N N . GLN A 1 149 ? 12.765 -10.126 -13.819 1.00 69.94 149 GLN A N 1
ATOM 1107 C CA . GLN A 1 149 ? 13.417 -10.897 -14.894 1.00 69.94 149 GLN A CA 1
ATOM 1108 C C . GLN A 1 149 ? 14.737 -10.278 -15.369 1.00 69.94 149 GLN A C 1
ATOM 1110 O O . GLN A 1 149 ? 15.634 -11.009 -15.780 1.00 69.94 149 GLN A O 1
ATOM 1115 N N . ASP A 1 150 ? 14.861 -8.956 -15.254 1.00 71.75 150 ASP A N 1
ATOM 1116 C CA . ASP A 1 150 ? 16.028 -8.209 -15.725 1.00 71.75 150 ASP A CA 1
ATOM 1117 C C . ASP A 1 150 ? 17.077 -7.983 -14.612 1.00 71.75 150 ASP A C 1
ATOM 1119 O O . ASP A 1 150 ? 18.169 -7.491 -14.888 1.00 71.75 150 ASP A O 1
ATOM 1123 N N . LEU A 1 151 ? 16.784 -8.344 -13.352 1.00 74.38 151 LEU A N 1
ATOM 1124 C CA . LEU A 1 151 ? 17.694 -8.106 -12.226 1.00 74.38 151 LEU A CA 1
ATOM 1125 C C . LEU A 1 151 ? 18.635 -9.289 -11.987 1.00 74.38 151 LEU A C 1
ATOM 1127 O O . LEU A 1 151 ? 18.214 -10.439 -11.887 1.00 74.38 151 LEU A O 1
ATOM 1131 N N . ALA A 1 152 ? 19.914 -8.984 -11.767 1.00 80.56 152 ALA A N 1
ATOM 1132 C CA . ALA A 1 152 ? 20.937 -9.965 -11.422 1.00 80.56 152 ALA A CA 1
ATOM 1133 C C . ALA A 1 152 ? 21.767 -9.539 -10.199 1.00 80.56 152 ALA A C 1
ATOM 1135 O O . ALA A 1 152 ? 21.805 -8.373 -9.799 1.00 80.56 152 ALA A O 1
ATOM 1136 N N . GLY A 1 153 ? 22.459 -10.511 -9.599 1.00 87.00 153 GLY A N 1
ATOM 1137 C CA . GLY A 1 153 ? 23.420 -10.265 -8.524 1.00 87.00 153 GLY A CA 1
ATOM 1138 C C . GLY A 1 153 ? 22.791 -9.720 -7.229 1.00 87.00 153 GLY A C 1
ATOM 1139 O O . GLY A 1 153 ? 21.644 -10.041 -6.911 1.00 87.00 153 GLY A O 1
ATOM 1140 N N . PRO A 1 154 ? 23.527 -8.904 -6.449 1.00 86.25 154 PRO A N 1
ATOM 1141 C CA . PRO A 1 154 ? 23.052 -8.379 -5.164 1.00 86.25 154 PRO A CA 1
ATOM 1142 C C . PRO A 1 154 ? 21.755 -7.562 -5.261 1.00 86.25 154 PRO A C 1
ATOM 1144 O O . PRO A 1 154 ? 20.946 -7.565 -4.333 1.00 86.25 154 PRO A O 1
ATOM 1147 N N . TRP A 1 155 ? 21.528 -6.899 -6.398 1.00 83.62 155 TRP A N 1
ATOM 1148 C CA . TRP A 1 155 ? 20.335 -6.088 -6.638 1.00 83.62 155 TRP A CA 1
ATOM 1149 C C . TRP A 1 155 ? 19.063 -6.923 -6.732 1.00 83.62 155 TRP A C 1
ATOM 1151 O O . TRP A 1 155 ? 18.024 -6.474 -6.249 1.00 83.62 155 TRP A O 1
ATOM 1161 N N . LEU A 1 156 ? 19.143 -8.140 -7.284 1.00 85.50 156 LEU A N 1
ATOM 1162 C CA . LEU A 1 156 ? 18.018 -9.076 -7.309 1.00 85.50 156 LEU A CA 1
ATOM 1163 C C . LEU A 1 156 ? 17.581 -9.432 -5.887 1.00 85.50 156 LEU A C 1
ATOM 1165 O O . LEU A 1 156 ? 16.399 -9.345 -5.572 1.00 85.50 156 LEU A O 1
ATOM 1169 N N . VAL A 1 157 ? 18.533 -9.785 -5.017 1.00 87.81 157 VAL A N 1
ATOM 1170 C CA . VAL A 1 157 ? 18.243 -10.151 -3.621 1.00 87.81 157 VAL A CA 1
ATOM 1171 C C . VAL A 1 157 ? 17.637 -8.967 -2.871 1.00 87.81 157 VAL A C 1
ATOM 1173 O O . VAL A 1 157 ? 16.613 -9.124 -2.209 1.00 87.81 157 VAL A O 1
ATOM 1176 N N . LEU A 1 158 ? 18.224 -7.775 -3.010 1.00 86.25 158 LEU A N 1
ATOM 1177 C CA . LEU A 1 158 ? 17.714 -6.566 -2.365 1.00 86.25 158 LEU A CA 1
ATOM 1178 C C . LEU A 1 158 ? 16.284 -6.244 -2.819 1.00 86.25 158 LEU A C 1
ATOM 1180 O O . LEU A 1 158 ? 15.407 -6.052 -1.980 1.00 86.25 158 LEU A O 1
ATOM 1184 N N . ASN A 1 159 ? 16.028 -6.229 -4.129 1.00 81.69 159 ASN A N 1
ATOM 1185 C CA . ASN A 1 159 ? 14.695 -5.949 -4.661 1.00 81.69 159 ASN A CA 1
ATOM 1186 C C . ASN A 1 159 ? 13.689 -7.042 -4.296 1.00 81.69 159 ASN A C 1
ATOM 1188 O O . ASN A 1 159 ? 12.551 -6.719 -3.977 1.00 81.69 159 ASN A O 1
ATOM 1192 N N . ALA A 1 160 ? 14.097 -8.312 -4.272 1.00 85.25 160 ALA A N 1
ATOM 1193 C CA . ALA A 1 160 ? 13.236 -9.406 -3.840 1.00 85.25 160 ALA A CA 1
ATOM 1194 C C . ALA A 1 160 ? 12.828 -9.251 -2.368 1.00 85.25 160 ALA A C 1
ATOM 1196 O O . ALA A 1 160 ? 11.645 -9.334 -2.054 1.00 85.25 160 ALA A O 1
ATOM 1197 N N . VAL A 1 161 ? 13.767 -8.953 -1.463 1.00 88.75 161 VAL A N 1
ATOM 1198 C CA . VAL A 1 161 ? 13.452 -8.709 -0.043 1.00 88.75 161 VAL A CA 1
ATOM 1199 C C . VAL A 1 161 ? 12.536 -7.494 0.115 1.00 88.75 161 VAL A C 1
ATOM 1201 O O . VAL A 1 161 ? 11.558 -7.546 0.863 1.00 88.75 161 VAL A O 1
ATOM 1204 N N . MET A 1 162 ? 12.813 -6.412 -0.613 1.00 86.88 162 MET A N 1
ATOM 1205 C CA . MET A 1 162 ? 11.976 -5.213 -0.592 1.00 86.88 162 MET A CA 1
ATOM 1206 C C . MET A 1 162 ? 10.561 -5.504 -1.098 1.00 86.88 162 MET A C 1
ATOM 1208 O O . MET A 1 162 ? 9.604 -5.129 -0.433 1.00 86.88 162 MET A O 1
ATOM 1212 N N . ALA A 1 163 ? 10.415 -6.200 -2.224 1.00 84.31 163 ALA A N 1
ATOM 1213 C CA . ALA A 1 163 ? 9.126 -6.468 -2.856 1.00 84.31 163 ALA A CA 1
ATOM 1214 C C . ALA A 1 163 ? 8.302 -7.556 -2.149 1.00 84.31 163 ALA A C 1
ATOM 1216 O O . ALA A 1 163 ? 7.078 -7.495 -2.166 1.00 84.31 163 ALA A O 1
ATOM 1217 N N . VAL A 1 164 ? 8.948 -8.552 -1.536 1.00 86.44 164 VAL A N 1
ATOM 1218 C CA . VAL A 1 164 ? 8.261 -9.698 -0.911 1.00 86.44 164 VAL A CA 1
ATOM 1219 C C . VAL A 1 164 ? 7.999 -9.471 0.575 1.00 86.44 164 VAL A C 1
ATOM 1221 O O . VAL A 1 164 ? 6.990 -9.940 1.095 1.00 86.44 164 VAL A O 1
ATOM 1224 N N . CYS A 1 165 ? 8.887 -8.758 1.271 1.00 89.94 165 CYS A N 1
ATOM 1225 C CA . CYS A 1 165 ? 8.776 -8.576 2.716 1.00 89.94 165 CYS A CA 1
ATOM 1226 C C . CYS A 1 165 ? 8.383 -7.146 3.076 1.00 89.94 165 CYS A C 1
ATOM 1228 O O . CYS A 1 165 ? 7.371 -6.935 3.743 1.00 89.94 165 CYS A O 1
ATOM 1230 N N . LEU A 1 166 ? 9.188 -6.162 2.662 1.00 89.88 166 LEU A N 1
ATOM 1231 C CA . LEU A 1 166 ? 9.007 -4.797 3.155 1.00 89.88 166 LEU A CA 1
ATOM 1232 C C . LEU A 1 166 ? 7.771 -4.128 2.552 1.00 89.88 166 LEU A C 1
ATOM 1234 O O . LEU A 1 166 ? 6.992 -3.537 3.293 1.00 89.88 166 LEU A O 1
ATOM 1238 N N . ALA A 1 167 ? 7.576 -4.252 1.239 1.00 90.31 167 ALA A N 1
ATOM 1239 C CA . ALA A 1 167 ? 6.459 -3.639 0.537 1.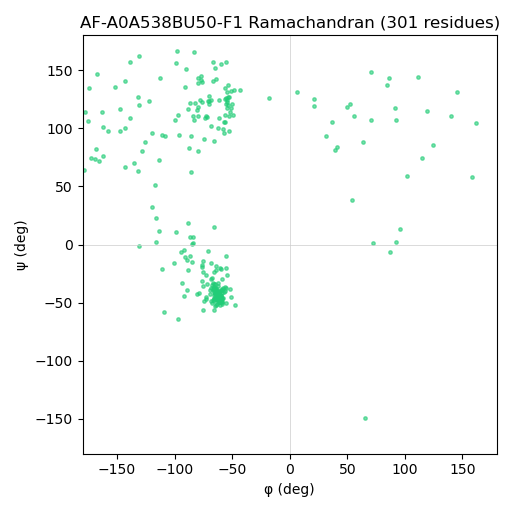00 90.31 167 ALA A CA 1
ATOM 1240 C C . ALA A 1 167 ? 5.107 -4.143 1.054 1.00 90.31 167 ALA A C 1
ATOM 1242 O O . ALA A 1 167 ? 4.332 -3.310 1.523 1.00 90.31 167 ALA A O 1
ATOM 1243 N N . PRO A 1 168 ? 4.848 -5.465 1.146 1.00 89.88 168 PRO A N 1
ATOM 1244 C CA . PRO A 1 168 ? 3.574 -5.945 1.670 1.00 89.88 168 PRO A CA 1
ATOM 1245 C C . PRO A 1 168 ? 3.350 -5.535 3.126 1.00 89.88 168 PRO A C 1
ATOM 1247 O O . PRO A 1 168 ? 2.220 -5.255 3.512 1.00 89.88 168 PRO A O 1
ATOM 1250 N N . LEU A 1 169 ? 4.408 -5.449 3.942 1.00 92.25 169 LEU A N 1
ATOM 1251 C CA . LEU A 1 169 ? 4.291 -4.998 5.328 1.00 92.25 169 LEU A CA 1
ATOM 1252 C C . LEU A 1 169 ? 3.897 -3.516 5.413 1.00 92.25 169 LEU A C 1
ATOM 1254 O O . LEU A 1 169 ? 2.959 -3.171 6.133 1.00 92.25 169 LEU A O 1
ATOM 1258 N N . CYS A 1 170 ? 4.599 -2.640 4.692 1.00 94.06 170 CYS A N 1
ATOM 1259 C CA . CYS A 1 170 ? 4.297 -1.209 4.665 1.00 94.06 170 CYS A CA 1
ATOM 1260 C C . CYS A 1 170 ? 2.907 -0.944 4.078 1.00 94.06 170 CYS A C 1
ATOM 1262 O O . CYS A 1 170 ? 2.139 -0.159 4.637 1.00 94.06 170 CYS A O 1
ATOM 1264 N N . GLU A 1 171 ? 2.564 -1.629 2.990 1.00 93.88 171 GLU A N 1
ATOM 1265 C CA . GLU A 1 171 ? 1.270 -1.521 2.324 1.00 93.88 171 GLU A CA 1
ATOM 1266 C C . GLU A 1 171 ? 0.127 -2.006 3.216 1.00 93.88 171 GLU A C 1
ATOM 1268 O O . GLU A 1 171 ? -0.867 -1.298 3.360 1.00 93.88 171 GLU A O 1
ATOM 1273 N N . GLU A 1 172 ? 0.263 -3.153 3.882 1.00 93.62 172 GLU A N 1
ATOM 1274 C CA . GLU A 1 172 ? -0.761 -3.671 4.796 1.00 93.62 172 GLU A CA 1
ATOM 1275 C C . GLU A 1 172 ? -1.042 -2.675 5.930 1.00 93.62 172 GLU A C 1
ATOM 1277 O O . GLU A 1 172 ? -2.192 -2.304 6.192 1.00 93.62 172 GLU A O 1
ATOM 1282 N N . VAL A 1 173 ? 0.016 -2.188 6.587 1.00 93.88 173 VAL A N 1
ATOM 1283 C CA . VAL A 1 173 ? -0.122 -1.274 7.728 1.00 93.88 173 VAL A CA 1
ATOM 1284 C C . VAL A 1 173 ? -0.663 0.086 7.280 1.00 93.88 173 VAL A C 1
ATOM 1286 O O . VAL A 1 173 ? -1.494 0.670 7.977 1.00 93.88 173 VAL A O 1
ATOM 1289 N N . TYR A 1 174 ? -0.255 0.591 6.115 1.00 95.75 174 TYR A N 1
ATOM 1290 C CA . TYR A 1 174 ? -0.757 1.861 5.602 1.00 95.75 174 TYR A CA 1
ATOM 1291 C C . TYR A 1 174 ? -2.187 1.740 5.052 1.00 95.75 174 TYR A C 1
ATOM 1293 O O . TYR A 1 174 ? -3.081 2.442 5.525 1.00 95.75 174 TYR A O 1
ATOM 1301 N N . PHE A 1 175 ? -2.445 0.851 4.089 1.00 95.56 175 PHE A N 1
ATOM 1302 C CA . PHE A 1 175 ? -3.733 0.784 3.395 1.00 95.56 175 PHE A CA 1
ATOM 1303 C C . PHE A 1 175 ? -4.836 0.208 4.276 1.00 95.56 175 PHE A C 1
ATOM 1305 O O . PHE A 1 175 ? -5.912 0.803 4.352 1.00 95.56 175 PHE A O 1
ATOM 1312 N N . ARG A 1 176 ? -4.585 -0.909 4.971 1.00 92.00 176 ARG A N 1
ATOM 1313 C CA . ARG A 1 176 ? -5.589 -1.534 5.847 1.00 92.00 176 ARG A CA 1
ATOM 1314 C C . ARG A 1 176 ? -5.541 -1.000 7.267 1.00 92.00 176 ARG A C 1
ATOM 1316 O O . ARG A 1 176 ? -6.598 -0.809 7.862 1.00 92.00 176 ARG A O 1
ATOM 1323 N N . GLY A 1 177 ? -4.349 -0.753 7.805 1.00 91.75 177 GLY A N 1
ATOM 1324 C CA . GLY A 1 177 ? -4.189 -0.274 9.178 1.00 91.75 177 GLY A CA 1
ATOM 1325 C C . GLY A 1 177 ? -4.552 1.201 9.356 1.00 91.75 177 GLY A C 1
ATOM 1326 O O . GLY A 1 177 ? -5.307 1.536 10.263 1.00 91.75 177 GLY A O 1
ATOM 1327 N N . PHE A 1 178 ? -4.046 2.090 8.500 1.00 94.69 178 PHE A N 1
ATOM 1328 C CA . PHE A 1 178 ? -4.257 3.535 8.632 1.00 94.69 178 PHE A CA 1
ATOM 1329 C C . PHE A 1 178 ? -5.413 4.049 7.760 1.00 94.69 178 PHE A C 1
ATOM 1331 O O . PHE A 1 178 ? -6.424 4.522 8.281 1.00 94.69 178 PHE A O 1
ATOM 1338 N N . LEU A 1 179 ? -5.284 3.941 6.436 1.00 94.94 179 LEU A N 1
ATOM 1339 C CA . LEU A 1 179 ? -6.186 4.561 5.463 1.00 94.94 179 LEU A CA 1
ATOM 1340 C C . LEU A 1 179 ? -7.601 3.985 5.556 1.00 94.94 179 LEU A C 1
ATOM 1342 O O . LEU A 1 179 ? -8.559 4.731 5.738 1.00 94.94 179 LEU A O 1
ATOM 1346 N N . PHE A 1 180 ? -7.748 2.662 5.484 1.00 93.69 180 PHE A N 1
ATOM 1347 C CA . PHE A 1 180 ? -9.052 2.006 5.573 1.00 93.69 180 PHE A CA 1
ATOM 1348 C C . PHE A 1 180 ? -9.751 2.285 6.908 1.00 93.69 180 PHE A C 1
ATOM 1350 O O . PHE A 1 180 ? -10.937 2.612 6.909 1.00 93.69 180 PHE A O 1
ATOM 1357 N N . GLN A 1 181 ? -9.035 2.210 8.035 1.00 91.00 181 GLN A N 1
ATOM 1358 C CA . GLN A 1 181 ? -9.637 2.463 9.349 1.00 91.00 181 GLN A CA 1
ATOM 1359 C C . GLN A 1 181 ? -10.094 3.910 9.520 1.00 91.00 181 GLN A C 1
ATOM 1361 O O . GLN A 1 181 ? -11.155 4.147 10.092 1.00 91.00 181 GLN A O 1
ATOM 1366 N N . ALA A 1 182 ? -9.336 4.876 9.001 1.00 91.62 182 ALA A N 1
ATOM 1367 C CA . ALA A 1 182 ? -9.768 6.267 8.993 1.00 91.62 182 ALA A CA 1
ATOM 1368 C C . ALA A 1 182 ? -11.020 6.456 8.120 1.00 91.62 182 ALA A C 1
ATOM 1370 O O . ALA A 1 182 ? -12.015 7.011 8.582 1.00 91.62 182 ALA A O 1
ATOM 1371 N N . LEU A 1 183 ? -11.034 5.892 6.904 1.00 93.06 183 LEU A N 1
ATOM 1372 C CA . LEU A 1 183 ? -12.207 5.932 6.022 1.00 93.06 183 LEU A CA 1
ATOM 1373 C C . LEU A 1 183 ? -13.440 5.296 6.676 1.00 93.06 183 LEU A C 1
ATOM 1375 O O . LEU A 1 183 ? -14.544 5.821 6.546 1.00 93.06 183 LEU A O 1
ATOM 1379 N N . ARG A 1 184 ? -13.272 4.205 7.433 1.00 91.38 184 ARG A N 1
ATOM 1380 C CA . ARG A 1 184 ? -14.363 3.567 8.189 1.00 91.38 184 ARG A CA 1
ATOM 1381 C C . ARG A 1 184 ? -15.017 4.480 9.221 1.00 91.38 184 ARG A C 1
ATOM 1383 O O . ARG A 1 184 ? -16.166 4.207 9.567 1.00 91.38 184 ARG A O 1
ATOM 1390 N N . GLY A 1 185 ? -14.328 5.534 9.657 1.00 88.19 185 GLY A N 1
ATOM 1391 C CA . GLY A 1 185 ? -14.885 6.587 10.500 1.00 88.19 185 GLY A CA 1
ATOM 1392 C C . GLY A 1 185 ? -15.923 7.464 9.798 1.00 88.19 185 GLY A C 1
ATOM 1393 O O . GLY A 1 185 ? -16.853 7.923 10.449 1.00 88.19 185 GLY A O 1
ATOM 1394 N N . TRP A 1 186 ? -15.823 7.652 8.476 1.00 88.44 186 TRP A N 1
ATOM 1395 C CA . TRP A 1 186 ? -16.729 8.537 7.722 1.00 88.44 186 TRP A CA 1
ATOM 1396 C C . TRP A 1 186 ? -17.681 7.806 6.774 1.00 88.44 186 TRP A C 1
ATOM 1398 O O . TRP A 1 186 ? -18.698 8.366 6.373 1.00 88.44 186 TRP A O 1
ATOM 1408 N N . MET A 1 187 ? -17.371 6.570 6.374 1.00 91.69 187 MET A N 1
ATOM 1409 C CA . MET A 1 187 ? -18.182 5.831 5.404 1.00 91.69 187 MET A CA 1
ATOM 1410 C C . MET A 1 187 ? -18.360 4.362 5.766 1.00 91.69 187 MET A C 1
ATOM 1412 O O . MET A 1 187 ? -17.555 3.760 6.477 1.00 91.69 187 MET A O 1
ATOM 1416 N N . ARG A 1 188 ? -19.431 3.756 5.236 1.00 91.69 188 ARG A N 1
ATOM 1417 C CA . ARG A 1 188 ? -19.762 2.333 5.427 1.00 91.69 188 ARG A CA 1
ATOM 1418 C C . ARG A 1 188 ? -18.642 1.427 4.910 1.00 91.69 188 ARG A C 1
ATOM 1420 O O . ARG A 1 188 ? -17.907 1.792 3.998 1.00 91.69 188 ARG A O 1
ATOM 1427 N N . PHE A 1 189 ? -18.574 0.214 5.460 1.00 90.94 189 PHE A N 1
ATOM 1428 C CA . PHE A 1 189 ? -17.515 -0.761 5.187 1.00 90.94 189 PHE A CA 1
ATOM 1429 C C . PHE A 1 189 ? -17.202 -0.945 3.700 1.00 90.94 189 PHE A C 1
ATOM 1431 O O . PHE A 1 189 ? -16.052 -0.800 3.304 1.00 90.94 189 PHE A O 1
ATOM 1438 N N . VAL A 1 190 ? -18.230 -1.204 2.887 1.00 93.75 190 VAL A N 1
ATOM 1439 C CA . VAL A 1 190 ? -18.070 -1.472 1.451 1.00 93.75 190 VAL A CA 1
ATOM 1440 C C . VAL A 1 190 ? -17.427 -0.285 0.732 1.00 93.75 190 VAL A C 1
ATOM 1442 O O . VAL A 1 190 ? -16.483 -0.472 -0.025 1.00 93.75 190 VAL A O 1
ATOM 1445 N N . TRP A 1 191 ? -17.871 0.940 1.017 1.00 95.31 191 TRP A N 1
ATOM 1446 C CA . TRP A 1 191 ? -17.326 2.144 0.386 1.00 95.31 191 TRP A CA 1
ATOM 1447 C C . TRP A 1 191 ? -15.898 2.448 0.841 1.00 95.31 191 TRP A C 1
ATOM 1449 O O . TRP A 1 191 ? -15.063 2.786 0.008 1.00 95.31 191 TRP A O 1
ATOM 1459 N N . ALA A 1 192 ? -15.591 2.250 2.128 1.00 93.81 192 ALA A N 1
ATOM 1460 C CA . ALA A 1 192 ? -14.229 2.396 2.642 1.00 93.81 192 ALA A CA 1
ATOM 1461 C C . ALA A 1 192 ? -13.276 1.385 1.989 1.00 93.81 192 ALA A C 1
ATOM 1463 O O . ALA A 1 192 ? -12.155 1.738 1.625 1.00 93.81 192 ALA A O 1
ATOM 1464 N N . ALA A 1 193 ? -13.734 0.141 1.810 1.00 93.75 193 ALA A N 1
ATOM 1465 C CA . ALA A 1 193 ? -12.963 -0.916 1.169 1.00 93.75 193 ALA A CA 1
ATOM 1466 C C . ALA A 1 193 ? -12.719 -0.604 -0.311 1.00 93.75 193 ALA A C 1
ATOM 1468 O O . ALA A 1 193 ? -11.578 -0.676 -0.755 1.00 93.75 193 ALA A O 1
ATOM 1469 N N . ILE A 1 194 ? -13.760 -0.195 -1.047 1.00 95.44 194 ILE A N 1
ATOM 1470 C CA . ILE A 1 194 ? -13.641 0.206 -2.455 1.00 95.44 194 ILE A CA 1
ATOM 1471 C C . ILE A 1 194 ? -12.667 1.375 -2.594 1.00 95.44 194 ILE A C 1
ATOM 1473 O O . ILE A 1 194 ? -11.756 1.302 -3.406 1.00 95.44 194 ILE A O 1
ATOM 1477 N N . LEU A 1 195 ? -12.810 2.436 -1.796 1.00 95.25 195 LEU A N 1
ATOM 1478 C CA . LEU A 1 195 ? -11.951 3.612 -1.923 1.00 95.25 195 LEU A CA 1
ATOM 1479 C C . LEU A 1 195 ? -10.489 3.307 -1.562 1.00 95.25 195 LEU A C 1
ATOM 1481 O O . LEU A 1 195 ? -9.586 3.714 -2.289 1.00 95.25 195 LEU A O 1
ATOM 1485 N N . SER A 1 196 ? -10.249 2.558 -0.482 1.00 95.06 196 SER A N 1
ATOM 1486 C CA . SER A 1 196 ? -8.901 2.118 -0.101 1.00 95.06 196 SER A CA 1
ATOM 1487 C C . SER A 1 196 ? -8.268 1.234 -1.185 1.00 95.06 196 SER A C 1
ATOM 1489 O O . SER A 1 196 ? -7.134 1.486 -1.590 1.00 95.06 196 SER A O 1
ATOM 1491 N N . ALA A 1 197 ? -9.018 0.264 -1.723 1.00 92.75 197 ALA A N 1
ATOM 1492 C CA . ALA A 1 197 ? -8.554 -0.614 -2.797 1.00 92.75 197 ALA A CA 1
ATOM 1493 C C . ALA A 1 197 ? -8.301 0.145 -4.108 1.00 92.75 197 ALA A C 1
ATOM 1495 O O . ALA A 1 197 ? -7.318 -0.131 -4.788 1.00 92.75 197 ALA A O 1
ATOM 1496 N N . SER A 1 198 ? -9.135 1.129 -4.449 1.00 93.25 198 SER A N 1
ATOM 1497 C CA . SER A 1 198 ? -8.935 1.978 -5.626 1.00 93.25 198 SER A CA 1
ATOM 1498 C C . SER A 1 198 ? -7.673 2.826 -5.507 1.00 93.25 198 SER A C 1
ATOM 1500 O O . SER A 1 198 ? -6.925 2.928 -6.472 1.00 93.25 198 SER A O 1
ATOM 1502 N N . LEU A 1 199 ? -7.398 3.402 -4.332 1.00 92.00 199 LEU A N 1
ATOM 1503 C CA . LEU A 1 199 ? -6.158 4.147 -4.092 1.00 92.00 199 LEU A CA 1
ATOM 1504 C C . LEU A 1 199 ? -4.931 3.228 -4.151 1.00 92.00 199 LEU A C 1
ATOM 1506 O O . LEU A 1 199 ? -3.928 3.594 -4.759 1.00 92.00 199 LEU A O 1
ATOM 1510 N N . PHE A 1 200 ? -5.029 2.022 -3.583 1.00 92.69 200 PHE A N 1
ATOM 1511 C CA . PHE A 1 200 ? -3.994 0.994 -3.699 1.00 92.69 200 PHE A CA 1
ATOM 1512 C C . PHE A 1 200 ? -3.734 0.611 -5.162 1.00 92.69 200 PHE A C 1
ATOM 1514 O O . PHE A 1 200 ? -2.590 0.581 -5.603 1.00 92.69 200 PHE A O 1
ATOM 1521 N N . ALA A 1 201 ? -4.785 0.362 -5.941 1.00 87.75 201 ALA A N 1
ATOM 1522 C CA . ALA A 1 201 ? -4.659 0.022 -7.353 1.00 87.75 201 ALA A CA 1
ATOM 1523 C C . ALA A 1 201 ? -4.077 1.187 -8.167 1.00 87.75 201 ALA A C 1
ATOM 1525 O O . ALA A 1 201 ? -3.192 0.975 -8.990 1.00 87.75 201 ALA A O 1
ATOM 1526 N N . PHE A 1 202 ? -4.526 2.418 -7.906 1.00 87.19 202 PHE A N 1
ATOM 1527 C CA . PHE A 1 202 ? -4.067 3.619 -8.602 1.00 87.19 202 PHE A CA 1
ATOM 1528 C C . PHE A 1 202 ? -2.554 3.815 -8.487 1.00 87.19 202 PHE A C 1
ATOM 1530 O O . PHE A 1 202 ? -1.900 4.136 -9.473 1.00 87.19 202 PHE A O 1
ATOM 1537 N N . VAL A 1 203 ? -1.974 3.564 -7.312 1.00 84.25 203 VAL A N 1
ATOM 1538 C CA . VAL A 1 203 ? -0.528 3.762 -7.094 1.00 84.25 203 VAL A CA 1
ATOM 1539 C C . VAL A 1 203 ? 0.324 2.668 -7.737 1.00 84.25 203 VAL A C 1
ATOM 1541 O O . VAL A 1 203 ? 1.525 2.846 -7.913 1.00 84.25 203 VAL A O 1
ATOM 1544 N N . HIS A 1 204 ? -0.307 1.562 -8.129 1.00 82.75 204 HIS A N 1
ATOM 1545 C CA . HIS A 1 204 ? 0.301 0.489 -8.909 1.00 82.75 204 HIS A CA 1
ATOM 1546 C C . HIS A 1 204 ? 0.126 0.681 -10.419 1.00 82.75 204 HIS A C 1
ATOM 1548 O O . HIS A 1 204 ? 0.688 -0.090 -11.201 1.00 82.75 204 HIS A O 1
ATOM 1554 N N . VAL A 1 205 ? -0.619 1.703 -10.858 1.00 77.56 205 VAL A N 1
ATOM 1555 C CA . VAL A 1 205 ? -0.698 2.051 -12.276 1.00 77.56 205 VAL A CA 1
ATOM 1556 C C . VAL A 1 205 ? 0.660 2.597 -12.701 1.00 77.56 205 VAL A C 1
ATOM 1558 O O . VAL A 1 205 ? 1.016 3.745 -12.436 1.00 77.56 205 VAL A O 1
ATOM 1561 N N . ARG A 1 206 ? 1.439 1.761 -13.386 1.00 66.12 206 ARG A N 1
ATOM 1562 C CA . ARG A 1 206 ? 2.644 2.207 -14.079 1.00 66.12 206 ARG A CA 1
ATOM 1563 C C . ARG A 1 206 ? 2.202 3.054 -15.273 1.00 66.12 206 ARG A C 1
ATOM 1565 O O . ARG A 1 206 ? 1.361 2.615 -16.056 1.00 66.12 206 ARG A O 1
ATOM 1572 N N . GLY A 1 207 ? 2.746 4.266 -15.399 1.00 59.22 207 GLY A N 1
ATOM 1573 C CA . GLY A 1 207 ? 2.519 5.099 -16.582 1.00 59.22 207 GLY A CA 1
ATOM 1574 C C . GLY A 1 207 ? 2.905 4.349 -17.865 1.00 59.22 207 GLY A C 1
ATOM 1575 O O . GLY A 1 207 ? 3.696 3.402 -17.783 1.00 59.22 207 GLY A O 1
ATOM 1576 N N . PRO A 1 208 ? 2.356 4.737 -19.034 1.00 52.56 208 PRO A N 1
ATOM 1577 C CA . PRO A 1 208 ? 2.711 4.116 -20.304 1.00 52.56 208 PRO A CA 1
ATOM 1578 C C . PRO A 1 208 ? 4.230 4.114 -20.413 1.00 52.56 208 PRO A C 1
ATOM 1580 O O . PRO A 1 208 ? 4.852 5.176 -20.343 1.00 52.56 208 PRO A O 1
ATOM 1583 N N . GLY A 1 209 ? 4.814 2.913 -20.467 1.00 53.09 209 GLY A N 1
ATOM 1584 C CA . GLY A 1 209 ? 6.258 2.753 -20.514 1.00 53.09 209 GLY A CA 1
ATOM 1585 C C . GLY A 1 209 ? 6.785 3.656 -21.613 1.00 53.09 209 GLY A C 1
ATOM 1586 O O . GLY A 1 209 ? 6.344 3.545 -22.759 1.00 53.09 209 GLY A O 1
ATOM 1587 N N . HIS A 1 210 ? 7.670 4.591 -21.262 1.00 49.00 210 HIS A N 1
ATOM 1588 C CA . HIS A 1 210 ? 8.366 5.348 -22.287 1.00 49.00 210 HIS A CA 1
ATOM 1589 C C . HIS A 1 210 ? 8.992 4.301 -23.215 1.00 49.00 210 HIS A C 1
ATOM 1591 O O . HIS A 1 210 ? 9.625 3.373 -22.696 1.00 49.00 210 HIS A O 1
ATOM 1597 N N . PRO A 1 211 ? 8.768 4.363 -24.541 1.00 49.50 211 PRO A N 1
ATOM 1598 C CA . PRO A 1 211 ? 9.393 3.426 -25.452 1.00 49.50 211 PRO A CA 1
ATOM 1599 C C . PRO A 1 211 ? 10.884 3.453 -25.146 1.00 49.50 211 PRO A C 1
ATOM 1601 O O . PRO A 1 211 ? 11.521 4.499 -25.290 1.00 49.50 211 PRO A O 1
ATOM 1604 N N . ARG A 1 212 ? 11.413 2.326 -24.649 1.00 50.38 212 ARG A N 1
ATOM 1605 C CA . ARG A 1 212 ? 12.852 2.100 -24.544 1.00 50.38 212 ARG A CA 1
ATOM 1606 C C . ARG A 1 212 ? 13.345 2.268 -25.971 1.00 50.38 212 ARG A C 1
ATOM 1608 O O . ARG A 1 212 ? 13.159 1.369 -26.788 1.00 50.38 212 ARG A O 1
ATOM 1615 N N . HIS A 1 213 ? 13.819 3.464 -26.316 1.00 42.66 213 HIS A N 1
ATOM 1616 C CA . HIS A 1 213 ? 14.298 3.737 -27.658 1.00 42.66 213 HIS A CA 1
ATOM 1617 C C . HIS A 1 213 ? 15.354 2.666 -27.948 1.00 42.66 213 HIS A C 1
ATOM 1619 O O . HIS A 1 213 ? 16.323 2.584 -27.192 1.00 42.66 213 HIS A O 1
ATOM 1625 N N . PRO A 1 214 ? 15.222 1.853 -29.011 1.00 45.09 214 PRO A N 1
ATOM 1626 C CA . PRO A 1 214 ? 16.188 0.799 -29.334 1.00 45.09 214 PRO A CA 1
ATOM 1627 C C . PRO A 1 214 ? 17.582 1.324 -29.733 1.00 45.09 214 PRO A C 1
ATOM 1629 O O . PRO A 1 214 ? 18.377 0.602 -30.324 1.00 45.09 214 PRO A O 1
ATOM 1632 N N . LEU A 1 215 ? 17.892 2.592 -29.464 1.00 47.47 215 LEU A N 1
ATOM 1633 C CA . LEU A 1 215 ? 19.045 3.300 -30.009 1.00 47.47 215 LEU A CA 1
ATOM 1634 C C . LEU A 1 215 ? 20.339 3.114 -29.203 1.00 47.47 215 LEU A C 1
ATOM 1636 O O . LEU A 1 215 ? 21.336 3.755 -29.526 1.00 47.47 215 LEU A O 1
ATOM 1640 N N . THR A 1 216 ? 20.374 2.252 -28.183 1.00 51.53 216 THR A N 1
ATOM 1641 C CA . THR A 1 216 ? 21.559 2.112 -27.313 1.00 51.53 216 THR A CA 1
ATOM 1642 C C . THR A 1 216 ? 22.303 0.781 -27.389 1.00 51.53 216 THR A C 1
ATOM 1644 O O . THR A 1 216 ? 23.221 0.591 -26.597 1.00 51.53 216 THR A O 1
ATOM 1647 N N . SER A 1 217 ? 22.040 -0.111 -28.356 1.00 43.38 217 SER A N 1
ATOM 1648 C CA . SER A 1 217 ? 22.866 -1.335 -28.472 1.00 43.38 217 SER A CA 1
ATOM 1649 C C . SER A 1 217 ? 23.426 -1.721 -29.844 1.00 43.38 217 SER A C 1
ATOM 1651 O O . SER A 1 217 ? 24.233 -2.645 -29.888 1.00 43.38 217 SER A O 1
ATOM 1653 N N . LYS A 1 218 ? 23.168 -1.001 -30.945 1.00 40.66 218 LYS A N 1
ATOM 1654 C CA . LYS A 1 218 ? 23.926 -1.192 -32.203 1.00 40.66 218 LYS A CA 1
ATOM 1655 C C . LYS A 1 218 ? 24.063 0.113 -32.993 1.00 40.66 218 LYS A C 1
ATOM 1657 O O . LYS A 1 218 ? 23.072 0.634 -33.485 1.00 40.66 218 LYS A O 1
ATOM 1662 N N . G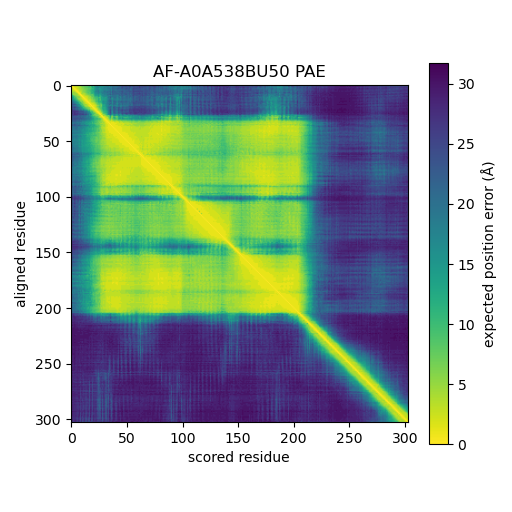LY A 1 219 ? 25.299 0.591 -33.161 1.00 41.66 219 GLY A N 1
ATOM 1663 C CA . GLY A 1 219 ? 25.645 1.535 -34.229 1.00 41.66 219 GLY A CA 1
ATOM 1664 C C . GLY A 1 219 ? 25.782 3.010 -33.840 1.00 41.66 219 GLY A C 1
ATOM 1665 O O . GLY A 1 219 ? 25.161 3.865 -34.458 1.00 41.66 219 GLY A O 1
ATOM 1666 N N . ARG A 1 220 ? 26.689 3.342 -32.911 1.00 39.97 220 ARG A N 1
ATOM 1667 C CA . ARG A 1 220 ? 27.509 4.559 -33.078 1.00 39.97 220 ARG A CA 1
ATOM 1668 C C . ARG A 1 220 ? 28.727 4.207 -33.936 1.00 39.97 220 ARG A C 1
ATOM 1670 O O . ARG A 1 220 ? 29.860 4.296 -33.485 1.00 39.97 220 ARG A O 1
ATOM 1677 N N . GLU A 1 221 ? 28.478 3.792 -35.173 1.00 42.53 221 GLU A N 1
ATOM 1678 C CA . GLU A 1 221 ? 29.417 4.085 -36.249 1.00 42.53 221 GLU A CA 1
ATOM 1679 C C . GLU A 1 221 ? 28.881 5.328 -36.943 1.00 42.53 221 GLU A C 1
ATOM 1681 O O . GLU A 1 221 ? 27.795 5.359 -37.521 1.00 42.53 221 GLU A O 1
ATOM 1686 N N . VAL A 1 222 ? 29.636 6.402 -36.766 1.00 48.44 222 VAL A N 1
ATOM 1687 C CA . VAL A 1 222 ? 29.469 7.679 -37.436 1.00 48.44 222 VAL A CA 1
ATOM 1688 C C . VAL A 1 222 ? 29.755 7.447 -38.921 1.00 48.44 222 VAL A C 1
ATOM 1690 O O . VAL A 1 222 ? 30.888 7.550 -39.371 1.00 48.44 222 VAL A O 1
ATOM 1693 N N . GLY A 1 223 ? 28.711 7.097 -39.668 1.00 42.59 223 GLY A N 1
ATOM 1694 C CA . GLY A 1 223 ? 28.699 6.979 -41.125 1.00 42.59 223 GLY A CA 1
ATOM 1695 C C . GLY A 1 223 ? 27.730 7.983 -41.749 1.00 42.59 223 GLY A C 1
ATOM 1696 O O . GLY A 1 223 ? 26.848 7.596 -42.500 1.00 42.59 223 GLY A O 1
ATOM 1697 N N . TRP A 1 224 ? 27.841 9.266 -41.389 1.00 45.94 224 TRP A N 1
ATOM 1698 C CA . TRP A 1 224 ? 27.029 10.358 -41.961 1.00 45.94 224 TRP A CA 1
ATOM 1699 C C . TRP A 1 224 ? 27.864 11.391 -42.738 1.00 45.94 224 TRP A C 1
ATOM 1701 O O . TRP A 1 224 ? 27.439 12.526 -42.935 1.00 45.94 224 TRP A O 1
ATOM 1711 N N . LEU A 1 225 ? 29.050 11.003 -43.217 1.00 45.16 225 LEU A N 1
ATOM 1712 C CA . LEU A 1 225 ? 29.919 11.858 -44.039 1.00 45.16 225 LEU A CA 1
ATOM 1713 C C . LEU A 1 225 ? 30.206 11.300 -45.441 1.00 45.16 225 LEU A C 1
ATOM 1715 O O . LEU A 1 225 ? 31.254 11.596 -46.003 1.00 45.16 225 LEU A O 1
ATOM 1719 N N . ASP A 1 226 ? 29.263 10.575 -46.048 1.00 49.03 226 ASP A N 1
ATOM 1720 C CA . ASP A 1 226 ? 29.326 10.313 -47.493 1.00 49.03 226 ASP A CA 1
ATOM 1721 C C . ASP A 1 226 ? 27.972 10.498 -48.188 1.00 49.03 226 ASP A C 1
ATOM 1723 O O . ASP A 1 226 ? 27.291 9.568 -48.607 1.00 49.03 226 ASP A O 1
ATOM 1727 N N . ALA A 1 227 ? 27.559 11.761 -48.270 1.00 44.72 227 ALA A N 1
ATOM 1728 C CA . ALA A 1 227 ? 26.528 12.215 -49.193 1.00 44.72 227 ALA A CA 1
ATOM 1729 C C . ALA A 1 227 ? 27.036 13.467 -49.919 1.00 44.72 227 ALA A C 1
ATOM 1731 O O . ALA A 1 227 ? 26.513 14.571 -49.771 1.00 44.72 227 ALA A O 1
ATOM 1732 N N . ARG A 1 228 ? 28.108 13.295 -50.699 1.00 50.03 228 ARG A N 1
ATOM 1733 C CA . ARG A 1 228 ? 28.442 14.195 -51.806 1.00 50.03 228 ARG A CA 1
ATOM 1734 C C . ARG A 1 228 ? 28.673 13.381 -53.070 1.00 50.03 228 ARG A C 1
ATOM 1736 O O . ARG A 1 228 ? 29.805 13.187 -53.487 1.00 50.03 228 ARG A O 1
ATOM 1743 N N . HIS A 1 229 ? 27.581 13.004 -53.727 1.00 45.00 229 HIS A N 1
ATOM 1744 C CA . HIS A 1 229 ? 27.604 12.852 -55.176 1.00 45.00 229 HIS A CA 1
ATOM 1745 C C . HIS A 1 229 ? 26.548 13.763 -55.813 1.00 45.00 229 HIS A C 1
ATOM 1747 O O . HIS A 1 229 ? 25.375 13.700 -55.438 1.00 45.00 229 HIS A O 1
ATOM 1753 N N . PRO A 1 230 ? 26.960 14.655 -56.732 1.00 52.78 230 PRO A N 1
ATOM 1754 C CA . PRO A 1 230 ? 26.060 15.548 -57.428 1.00 52.78 230 PRO A CA 1
ATOM 1755 C C . PRO A 1 230 ? 25.303 14.816 -58.540 1.00 52.78 230 PRO A C 1
ATOM 1757 O O . PRO A 1 230 ? 25.842 13.981 -59.262 1.00 52.78 230 PRO A O 1
ATOM 1760 N N . VAL A 1 231 ? 24.036 15.203 -58.648 1.00 50.19 231 VAL A N 1
ATOM 1761 C CA . VAL A 1 231 ? 23.182 15.257 -59.839 1.00 50.19 231 VAL A CA 1
ATOM 1762 C C . VAL A 1 231 ? 23.966 15.233 -61.159 1.00 50.19 231 VAL A C 1
ATOM 1764 O O . VAL A 1 231 ? 24.787 16.117 -61.360 1.00 50.19 231 VAL A O 1
ATOM 1767 N N . HIS A 1 232 ? 23.644 14.305 -62.072 1.00 47.03 232 HIS A N 1
ATOM 1768 C CA . HIS A 1 232 ? 23.446 14.562 -63.514 1.00 47.03 232 HIS A CA 1
ATOM 1769 C C . HIS A 1 232 ? 22.953 13.303 -64.266 1.00 47.03 232 HIS A C 1
ATOM 1771 O O . HIS A 1 232 ? 23.518 12.226 -64.111 1.00 47.03 232 HIS A O 1
ATOM 1777 N N . GLY A 1 233 ? 21.936 13.479 -65.127 1.00 44.34 233 GLY A N 1
ATOM 1778 C CA . GLY A 1 233 ? 21.507 12.529 -66.176 1.00 44.34 233 GLY A CA 1
ATOM 1779 C C . GLY A 1 233 ? 20.106 11.942 -65.953 1.00 44.34 233 GLY A C 1
ATOM 1780 O O . GLY A 1 233 ? 19.976 10.878 -65.371 1.00 44.34 233 GLY A O 1
ATOM 1781 N N . GLN A 1 234 ? 19.011 12.678 -66.175 1.00 44.44 234 GLN A N 1
ATOM 1782 C CA . GLN A 1 234 ? 18.298 12.846 -67.462 1.00 44.44 234 GLN A CA 1
ATOM 1783 C C . GLN A 1 234 ? 17.970 11.542 -68.219 1.00 44.44 234 GLN A C 1
ATOM 1785 O O . GLN A 1 234 ? 18.863 10.850 -68.692 1.00 44.44 234 GLN A O 1
ATOM 1790 N N . GLY A 1 235 ? 16.666 11.295 -68.412 1.00 38.66 235 GLY A N 1
ATOM 1791 C CA . GLY A 1 235 ? 16.109 10.267 -69.303 1.00 38.66 235 GLY A CA 1
ATOM 1792 C C . GLY A 1 235 ? 14.676 9.864 -68.920 1.00 38.66 235 GLY A C 1
ATOM 1793 O O . GLY A 1 235 ? 14.457 8.771 -68.424 1.00 38.66 235 GLY A O 1
ATOM 1794 N N . TRP A 1 236 ? 13.724 10.803 -68.878 1.00 39.75 236 TRP A N 1
ATOM 1795 C CA . TRP A 1 236 ? 12.578 10.858 -69.811 1.00 39.75 236 TRP A CA 1
ATOM 1796 C C . TRP A 1 236 ? 11.931 9.498 -70.147 1.00 39.75 236 TRP A C 1
ATOM 1798 O O . TRP A 1 236 ? 12.183 8.915 -71.197 1.00 39.75 236 TRP A O 1
ATOM 1808 N N . GLY A 1 237 ? 11.021 9.051 -69.277 1.00 42.88 237 GLY A N 1
ATOM 1809 C CA . GLY A 1 237 ? 9.997 8.047 -69.575 1.00 42.88 237 GLY A CA 1
ATOM 1810 C C . GLY A 1 237 ? 8.620 8.705 -69.569 1.00 42.88 237 GLY A C 1
ATOM 1811 O O . GLY A 1 237 ?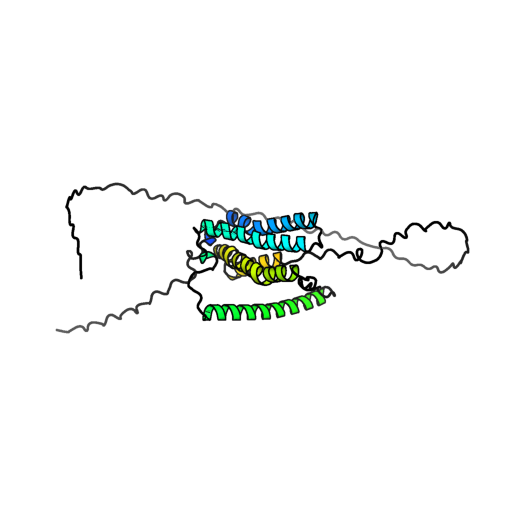 8.020 8.896 -68.516 1.00 42.88 237 GLY A O 1
ATOM 1812 N N . ARG A 1 238 ? 8.169 9.104 -70.757 1.00 46.12 238 ARG A N 1
ATOM 1813 C CA . ARG A 1 238 ? 6.859 9.682 -71.065 1.00 46.12 238 ARG A CA 1
ATOM 1814 C C . ARG A 1 238 ? 5.807 8.570 -71.071 1.00 46.12 238 ARG A C 1
ATOM 1816 O O . ARG A 1 238 ? 5.930 7.643 -71.867 1.00 46.12 238 ARG A O 1
ATOM 1823 N N . GLN A 1 239 ? 4.764 8.683 -70.254 1.00 51.62 239 GLN A N 1
ATOM 1824 C CA . GLN A 1 239 ? 3.497 8.006 -70.523 1.00 51.62 239 GLN A CA 1
ATOM 1825 C C . GLN A 1 239 ? 2.351 8.868 -70.003 1.00 51.62 239 GLN A C 1
ATOM 1827 O O . GLN A 1 239 ? 2.069 8.937 -68.809 1.00 51.62 239 GLN A O 1
ATOM 1832 N N . ASP A 1 240 ? 1.792 9.598 -70.959 1.00 50.78 240 ASP A N 1
ATOM 1833 C CA . ASP A 1 240 ? 0.581 10.383 -70.847 1.00 50.78 240 ASP A CA 1
ATOM 1834 C C . ASP A 1 240 ? -0.663 9.495 -71.051 1.00 50.78 240 ASP A C 1
ATOM 1836 O O . ASP A 1 240 ? -0.595 8.397 -71.606 1.00 50.78 240 ASP A O 1
ATOM 1840 N N . ASP A 1 241 ? -1.792 10.094 -70.668 1.00 48.41 241 ASP A N 1
ATOM 1841 C CA . ASP A 1 241 ? -3.145 9.930 -71.208 1.00 48.41 241 ASP A CA 1
ATOM 1842 C C . ASP A 1 241 ? -4.094 8.897 -70.584 1.00 48.41 241 ASP A C 1
ATOM 1844 O O . ASP A 1 241 ? -4.056 7.698 -70.840 1.00 48.41 241 ASP A O 1
ATOM 1848 N N . GLY A 1 242 ? -5.087 9.427 -69.857 1.00 45.41 242 GLY A N 1
ATOM 1849 C CA . GLY A 1 242 ? -6.293 8.689 -69.478 1.00 45.41 242 GLY A CA 1
ATOM 1850 C C . GLY A 1 242 ? -7.302 9.501 -68.668 1.00 45.41 242 GLY A C 1
ATOM 1851 O O . GLY A 1 242 ? -7.539 9.211 -67.503 1.00 45.41 242 GLY A O 1
ATOM 1852 N N . ARG A 1 243 ? -7.875 10.547 -69.275 1.00 47.88 243 ARG A N 1
ATOM 1853 C CA . ARG A 1 243 ? -8.918 11.427 -68.712 1.00 47.88 243 ARG A CA 1
ATOM 1854 C C . ARG A 1 243 ? -10.256 10.718 -68.444 1.00 47.88 243 ARG A C 1
ATOM 1856 O O . ARG A 1 243 ? -10.688 9.892 -69.239 1.00 47.88 243 ARG A O 1
ATOM 1863 N N . GLY A 1 244 ? -10.983 11.250 -67.457 1.00 42.88 244 GLY A N 1
ATOM 1864 C CA . GLY A 1 244 ? -12.450 11.199 -67.315 1.00 42.88 244 GLY A CA 1
ATOM 1865 C C . GLY A 1 244 ? -12.830 10.968 -65.850 1.00 42.88 244 GLY A C 1
ATOM 1866 O O . GLY A 1 244 ? -12.508 9.924 -65.313 1.00 42.88 244 GLY A O 1
ATOM 1867 N N . GLY A 1 245 ? -13.419 11.888 -65.085 1.00 45.78 245 GLY A N 1
ATOM 1868 C CA . GLY A 1 245 ? -14.435 12.890 -65.413 1.00 45.78 245 GLY A CA 1
ATOM 1869 C C . GLY A 1 245 ? -15.743 12.512 -64.694 1.00 45.78 245 GLY A C 1
ATOM 1870 O O . GLY A 1 245 ? -16.046 11.330 -64.603 1.00 45.78 245 GLY A O 1
ATOM 1871 N N . HIS A 1 246 ? -16.498 13.519 -64.230 1.00 48.38 246 HIS A N 1
ATOM 1872 C CA . HIS A 1 246 ? -17.754 13.484 -63.440 1.00 48.38 246 HIS A CA 1
ATOM 1873 C C . HIS A 1 246 ? -17.540 13.525 -61.912 1.00 48.38 246 HIS A C 1
ATOM 1875 O O . HIS A 1 246 ? -16.914 12.648 -61.343 1.00 48.38 246 HIS A O 1
ATOM 1881 N N . GLY A 1 247 ? -17.994 14.521 -61.147 1.00 40.31 247 GLY A N 1
ATOM 1882 C CA . GLY A 1 247 ? -19.011 15.548 -61.380 1.00 40.31 247 GLY A CA 1
ATOM 1883 C C . GLY A 1 247 ? -20.115 15.394 -60.331 1.00 40.31 247 GLY A C 1
ATOM 1884 O O . GLY A 1 247 ? -20.810 14.386 -60.341 1.00 40.31 247 GLY A O 1
ATOM 1885 N N . GLY A 1 248 ? -20.292 16.378 -59.443 1.00 37.06 248 GLY A N 1
ATOM 1886 C CA . GLY A 1 248 ? -21.451 16.412 -58.542 1.00 37.06 248 GLY A CA 1
ATOM 1887 C C . GLY A 1 248 ? -21.299 17.321 -57.318 1.00 37.06 248 GLY A C 1
ATOM 1888 O O . GLY A 1 248 ? -20.613 16.939 -56.373 1.00 37.06 248 GLY A O 1
ATOM 1889 N N . PRO A 1 249 ? -21.945 18.502 -57.299 1.00 60.44 249 PRO A N 1
ATOM 1890 C CA . PRO A 1 249 ? -22.033 19.374 -56.134 1.00 60.44 249 PRO A CA 1
ATOM 1891 C C . PRO A 1 249 ? -23.372 19.197 -55.399 1.00 60.44 249 PRO A C 1
ATOM 1893 O O . PRO A 1 249 ? -24.392 18.901 -56.020 1.00 60.44 249 PRO A O 1
ATOM 1896 N N . GLY A 1 250 ? -23.414 19.524 -54.103 1.00 39.84 250 GLY A N 1
ATOM 1897 C CA . GLY A 1 250 ? -24.651 20.049 -53.519 1.00 39.84 250 GLY A CA 1
ATOM 1898 C C . GLY A 1 250 ? -24.975 19.679 -52.074 1.00 39.84 250 GLY A C 1
ATOM 1899 O O . GLY A 1 250 ? -25.116 18.508 -51.751 1.00 39.84 250 GLY A O 1
ATOM 1900 N N . ARG A 1 251 ? -25.311 20.744 -51.320 1.00 42.81 251 ARG A N 1
ATOM 1901 C CA . ARG A 1 251 ? -26.304 20.811 -50.223 1.00 42.81 251 ARG A CA 1
ATOM 1902 C C . ARG A 1 251 ? -25.943 20.096 -48.910 1.00 42.81 251 ARG A C 1
ATOM 1904 O O . ARG A 1 251 ? -25.314 19.062 -48.903 1.00 42.81 251 ARG A O 1
ATOM 1911 N N . GLN A 1 252 ? -26.364 20.540 -47.730 1.00 44.28 252 GLN A N 1
ATOM 1912 C CA . GLN A 1 252 ? -27.076 21.725 -47.254 1.00 44.28 252 GLN A CA 1
ATOM 1913 C C . GLN A 1 252 ? -26.937 21.719 -45.726 1.00 44.28 252 GLN A C 1
ATOM 1915 O O . GLN A 1 252 ? -26.950 20.663 -45.105 1.00 44.28 252 GLN A O 1
ATOM 1920 N N . SER A 1 253 ? -26.864 22.918 -45.156 1.00 46.31 253 SER A N 1
ATOM 1921 C CA . SER A 1 253 ? -27.423 23.328 -43.863 1.00 46.31 253 SER A CA 1
ATOM 1922 C C . SER A 1 253 ? -28.075 22.263 -42.961 1.00 46.31 253 SER A C 1
ATOM 1924 O O . SER A 1 253 ? -29.083 21.671 -43.349 1.00 46.31 253 SER A O 1
ATOM 1926 N N . ARG A 1 254 ? -27.694 22.254 -41.677 1.00 49.44 254 ARG A N 1
ATOM 1927 C CA . ARG A 1 254 ? -28.666 22.455 -40.585 1.00 49.44 254 ARG A CA 1
ATOM 1928 C C . ARG A 1 254 ? -27.988 22.815 -39.260 1.00 49.44 254 ARG A C 1
ATOM 1930 O O . ARG A 1 254 ? -27.274 22.020 -38.665 1.00 49.44 254 ARG A O 1
ATOM 1937 N N . ARG A 1 255 ? -28.263 24.052 -38.837 1.00 49.06 255 ARG A N 1
ATOM 1938 C CA . ARG A 1 255 ? -28.265 24.521 -37.449 1.00 49.06 255 ARG A CA 1
ATOM 1939 C C . ARG A 1 255 ? -29.362 23.794 -36.663 1.00 49.06 255 ARG A C 1
ATOM 1941 O O . ARG A 1 255 ? -30.470 23.637 -37.172 1.00 49.06 255 ARG A O 1
ATOM 1948 N N . SER A 1 256 ? -29.052 23.486 -35.415 1.00 57.62 256 SER A N 1
ATOM 1949 C CA . SER A 1 256 ? -29.975 23.319 -34.284 1.00 57.62 256 SER A CA 1
ATOM 1950 C C . SER A 1 256 ? -29.090 23.527 -33.051 1.00 57.62 256 SER A C 1
ATOM 1952 O O . SER A 1 256 ? -28.215 22.703 -32.807 1.00 57.62 256 SER A O 1
ATOM 1954 N N . ASP A 1 257 ? -29.040 24.708 -32.431 1.00 48.12 257 ASP A N 1
ATOM 1955 C CA . ASP A 1 257 ? -30.073 25.293 -31.560 1.00 48.12 257 ASP A CA 1
ATOM 1956 C C . ASP A 1 257 ? -30.738 24.246 -30.658 1.00 48.12 257 ASP A C 1
ATOM 1958 O O . ASP A 1 257 ? -31.813 23.724 -30.937 1.00 48.12 257 ASP A O 1
ATOM 1962 N N . VAL A 1 258 ? -30.034 23.946 -29.568 1.00 50.19 258 VAL A N 1
ATOM 1963 C CA . VAL A 1 258 ? -30.535 23.392 -28.306 1.00 50.19 258 VAL A CA 1
ATOM 1964 C C . VAL A 1 258 ? -29.744 24.185 -27.261 1.00 50.19 258 VAL A C 1
ATOM 1966 O O . VAL A 1 258 ? -28.524 24.105 -27.239 1.00 50.19 258 VAL A O 1
ATOM 1969 N N . GLY A 1 259 ? -30.306 25.104 -26.490 1.00 45.94 259 GLY A N 1
ATOM 1970 C CA . GLY A 1 259 ? -31.553 25.028 -25.753 1.00 45.94 259 GLY A CA 1
ATOM 1971 C C . GLY A 1 259 ? -31.174 25.328 -24.306 1.00 45.94 259 GLY A C 1
ATOM 1972 O O . GLY A 1 259 ? -30.858 24.414 -23.551 1.00 45.94 259 GLY A O 1
ATOM 1973 N N . ASP A 1 260 ? -31.131 26.619 -23.973 1.00 43.31 260 ASP A N 1
ATOM 1974 C CA . ASP A 1 260 ? -30.971 27.132 -22.613 1.00 43.31 260 ASP A CA 1
ATOM 1975 C C . ASP A 1 260 ? -32.034 26.519 -21.695 1.00 43.31 260 ASP A C 1
ATOM 1977 O O . ASP A 1 260 ? -33.236 26.716 -21.887 1.00 43.31 260 ASP A O 1
ATOM 1981 N N . VAL A 1 261 ? -31.592 25.804 -20.659 1.00 52.59 261 VAL A N 1
ATOM 1982 C CA . VAL A 1 261 ? -32.455 25.392 -19.550 1.00 52.59 261 VAL A CA 1
ATOM 1983 C C . VAL A 1 261 ? -32.081 26.212 -18.326 1.00 52.59 261 VAL A C 1
ATOM 1985 O O . VAL A 1 261 ? -31.217 25.857 -17.526 1.00 52.59 261 VAL A O 1
ATOM 1988 N N . HIS A 1 262 ? -32.812 27.310 -18.164 1.00 45.69 262 HIS A N 1
ATOM 1989 C CA . HIS A 1 262 ? -33.039 27.932 -16.871 1.00 45.69 262 HIS A CA 1
ATOM 1990 C C . HIS A 1 262 ? -33.666 26.921 -15.897 1.00 45.69 262 HIS A C 1
ATOM 1992 O O . HIS A 1 262 ? -34.763 26.408 -16.126 1.00 45.69 262 HIS A O 1
ATOM 1998 N N . ARG A 1 263 ? -33.033 26.730 -14.738 1.00 43.62 263 ARG A N 1
ATOM 1999 C CA . ARG A 1 263 ? -33.734 26.389 -13.493 1.00 43.62 263 ARG A CA 1
ATOM 2000 C C . ARG A 1 263 ? -33.258 27.297 -12.357 1.00 43.62 263 ARG A C 1
ATOM 2002 O O . ARG A 1 263 ? -32.078 27.263 -12.021 1.00 43.62 263 ARG A O 1
ATOM 2009 N N . PRO A 1 264 ? -34.161 28.077 -11.739 1.00 54.91 264 PRO A N 1
ATOM 2010 C CA . PRO A 1 264 ? -33.930 28.722 -10.455 1.00 54.91 264 PRO A CA 1
ATOM 2011 C C . PRO A 1 264 ? -34.548 27.915 -9.294 1.00 54.91 264 PRO A C 1
ATOM 2013 O O . PRO A 1 264 ? -35.448 27.103 -9.507 1.00 54.91 264 PRO A O 1
ATOM 2016 N N . ARG A 1 265 ? -34.147 28.290 -8.065 1.00 40.00 265 ARG A N 1
ATOM 2017 C CA . ARG A 1 265 ? -34.678 27.904 -6.728 1.00 40.00 265 ARG A CA 1
ATOM 2018 C C . ARG A 1 265 ? -34.114 26.576 -6.184 1.00 40.00 265 ARG A C 1
ATOM 2020 O O . ARG A 1 265 ? -34.000 25.615 -6.922 1.00 40.00 265 ARG A O 1
ATOM 2027 N N . ALA A 1 266 ? -33.737 26.425 -4.913 1.00 40.38 266 ALA A N 1
ATOM 2028 C CA . ALA A 1 266 ? -34.051 27.159 -3.685 1.00 40.38 266 ALA A CA 1
ATOM 2029 C C . ALA A 1 266 ? -32.866 27.042 -2.692 1.00 40.38 266 ALA A C 1
ATOM 2031 O O . ALA A 1 266 ? -32.240 25.994 -2.600 1.00 40.38 266 ALA A O 1
ATOM 2032 N N . LEU A 1 267 ? -32.449 28.136 -2.046 1.00 46.59 267 LEU A N 1
ATOM 2033 C CA . LEU A 1 267 ? -32.637 28.389 -0.605 1.00 46.59 267 LEU A CA 1
ATOM 2034 C C . LEU A 1 267 ? -32.638 27.131 0.288 1.00 46.59 267 LEU A C 1
ATOM 2036 O O . LEU A 1 267 ? -33.694 26.573 0.576 1.00 46.59 267 LEU A O 1
ATOM 2040 N N . ALA A 1 268 ? -31.468 26.778 0.823 1.00 39.78 268 ALA A N 1
ATOM 2041 C CA . ALA A 1 268 ? -31.360 26.025 2.069 1.00 39.78 268 ALA A CA 1
ATOM 2042 C C . ALA A 1 268 ? -31.042 27.014 3.200 1.00 39.78 268 ALA A C 1
ATOM 2044 O O . ALA A 1 268 ? -29.964 27.601 3.268 1.00 39.78 268 ALA A O 1
ATOM 2045 N N . ARG A 1 269 ? -32.059 27.245 4.032 1.00 42.78 269 ARG A N 1
ATOM 2046 C CA . ARG A 1 269 ? -32.012 27.995 5.285 1.00 42.78 269 ARG A CA 1
ATOM 2047 C C . ARG A 1 269 ? -31.160 27.255 6.318 1.00 42.78 269 ARG A C 1
ATOM 2049 O O . ARG A 1 269 ? -31.311 26.051 6.471 1.00 42.78 269 ARG A O 1
ATOM 2056 N N . GLY A 1 270 ? -30.394 28.034 7.078 1.00 35.78 270 GLY A N 1
ATOM 2057 C CA . GLY A 1 270 ? -30.356 27.968 8.541 1.00 35.78 270 GLY A CA 1
ATOM 2058 C C . GLY A 1 270 ? -29.856 26.671 9.164 1.00 35.78 270 GLY A C 1
ATOM 2059 O O . GLY A 1 270 ? -30.656 25.834 9.565 1.00 35.78 270 GLY A O 1
ATOM 2060 N N . PHE A 1 271 ? -28.543 26.576 9.361 1.00 38.91 271 PHE A N 1
ATOM 2061 C CA . PHE A 1 271 ? -27.977 25.738 10.413 1.00 38.91 271 PHE A CA 1
ATOM 2062 C C . PHE A 1 271 ? -27.724 26.646 11.624 1.00 38.91 271 PHE A C 1
ATOM 2064 O O . PHE A 1 271 ? -26.736 27.378 11.671 1.00 38.91 271 PHE A O 1
ATOM 2071 N N . LEU A 1 272 ? -28.695 26.688 12.538 1.00 43.44 272 LEU A N 1
ATOM 2072 C CA . LEU A 1 272 ? -28.536 27.310 13.848 1.00 43.44 272 LEU A CA 1
ATOM 2073 C C . LEU A 1 272 ? -27.589 26.434 14.671 1.00 43.44 272 LEU A C 1
ATOM 2075 O O . LEU A 1 272 ? -27.809 25.235 14.828 1.00 43.44 272 LEU A O 1
ATOM 2079 N N . ARG A 1 273 ? -26.513 27.060 15.143 1.00 41.78 273 ARG A N 1
ATOM 2080 C CA . ARG A 1 273 ? -25.588 26.540 16.144 1.00 41.78 273 ARG A CA 1
ATOM 2081 C C . ARG A 1 273 ? -26.294 26.604 17.500 1.00 41.78 273 ARG A C 1
ATOM 2083 O O . ARG A 1 273 ? -26.489 27.697 18.019 1.00 41.78 273 ARG A O 1
ATOM 2090 N N . ASP A 1 274 ? -26.663 25.451 18.047 1.00 44.06 274 ASP A N 1
ATOM 2091 C CA . ASP A 1 274 ? -26.885 25.280 19.487 1.00 44.06 274 ASP A CA 1
ATOM 2092 C C . ASP A 1 274 ? -25.505 25.118 20.148 1.00 44.06 274 ASP A C 1
ATOM 2094 O O . ASP A 1 274 ? -25.029 24.011 20.393 1.00 44.06 274 ASP A O 1
ATOM 2098 N N . GLU A 1 275 ? -24.823 26.238 20.377 1.00 47.56 275 GLU A N 1
ATOM 2099 C CA . GLU A 1 275 ? -23.675 26.336 21.283 1.00 47.56 275 GLU A CA 1
ATOM 2100 C C . GLU A 1 275 ? -24.093 27.230 22.452 1.00 47.56 275 GLU A C 1
ATOM 2102 O O . GLU A 1 275 ? -23.692 28.377 22.486 1.00 47.56 275 GLU A O 1
ATOM 2107 N N . ASP A 1 276 ? -24.953 26.733 23.350 1.00 44.28 276 ASP A N 1
ATOM 2108 C CA . ASP A 1 276 ? -25.221 27.349 24.663 1.00 44.28 276 ASP A CA 1
ATOM 2109 C C . ASP A 1 276 ? -25.963 26.365 25.591 1.00 44.28 276 ASP A C 1
ATOM 2111 O O . ASP A 1 276 ? -27.148 26.497 25.893 1.00 44.28 276 ASP A O 1
ATOM 2115 N N . ARG A 1 277 ? -25.252 25.334 26.061 1.00 46.22 277 ARG A N 1
ATOM 2116 C CA . ARG A 1 277 ? -25.567 24.627 27.320 1.00 46.22 277 ARG A CA 1
ATOM 2117 C C . ARG A 1 277 ? -24.270 24.232 28.017 1.00 46.22 277 ARG A C 1
ATOM 2119 O O . ARG A 1 277 ? -23.929 23.058 28.127 1.00 46.22 277 ARG A O 1
ATOM 2126 N N . GLN A 1 278 ? -23.531 25.241 28.467 1.00 43.94 278 GLN A N 1
ATOM 2127 C CA . GLN A 1 278 ? -22.559 25.068 29.539 1.00 43.94 278 GLN A CA 1
ATOM 2128 C C . GLN A 1 278 ? -23.312 25.087 30.868 1.00 43.94 278 GLN A C 1
ATOM 2130 O O . GLN A 1 278 ? -23.956 26.071 31.225 1.00 43.94 278 GLN A O 1
ATOM 2135 N N . CYS A 1 279 ? -23.258 23.949 31.555 1.00 42.31 279 CYS A N 1
ATOM 2136 C CA . CYS A 1 279 ? -23.699 23.778 32.926 1.00 42.31 279 CYS A CA 1
ATOM 2137 C C . CYS A 1 279 ? -22.947 24.760 33.830 1.00 42.31 279 CYS A C 1
ATOM 2139 O O . CYS A 1 279 ? -21.772 24.560 34.131 1.00 42.31 279 CYS A O 1
ATOM 2141 N N . ALA A 1 280 ? -23.643 25.807 34.256 1.00 45.09 280 ALA A N 1
ATOM 2142 C CA . ALA A 1 280 ? -23.385 26.459 35.524 1.00 45.09 280 ALA A CA 1
ATOM 2143 C C . ALA A 1 280 ? -24.124 25.649 36.597 1.00 45.09 280 ALA A C 1
ATOM 2145 O O . ALA A 1 280 ? -25.350 25.649 36.606 1.00 45.09 280 ALA A O 1
ATOM 2146 N N . ASP A 1 281 ? -23.379 24.899 37.409 1.00 47.12 281 ASP A N 1
ATOM 2147 C CA . ASP A 1 281 ? -23.764 24.505 38.772 1.00 47.12 281 ASP A CA 1
ATOM 2148 C C . ASP A 1 281 ? -22.564 23.808 39.439 1.00 47.12 281 ASP A C 1
ATOM 2150 O O . ASP A 1 281 ? -22.499 22.589 39.579 1.00 47.12 281 ASP A O 1
ATOM 2154 N N . GLU A 1 282 ? -21.570 24.604 39.828 1.00 44.50 282 GLU A N 1
ATOM 2155 C CA . GLU A 1 282 ? -20.681 24.251 40.934 1.00 44.50 282 GLU A CA 1
ATOM 2156 C C . GLU A 1 282 ? -20.722 25.413 41.921 1.00 44.50 282 GLU A C 1
ATOM 2158 O O . GLU A 1 282 ? -19.942 26.359 41.828 1.00 44.50 282 GLU A O 1
ATOM 2163 N N . ASP A 1 283 ? -21.678 25.345 42.848 1.00 53.28 283 ASP A N 1
ATOM 2164 C CA . ASP A 1 283 ? -21.658 26.164 44.047 1.00 53.28 283 ASP A CA 1
ATOM 2165 C C . ASP A 1 283 ? -21.912 25.313 45.300 1.00 53.28 283 ASP A C 1
ATOM 2167 O O . ASP A 1 283 ? -22.879 24.559 45.406 1.00 53.28 283 ASP A O 1
ATOM 2171 N N . HIS A 1 284 ? -20.984 25.475 46.241 1.00 50.47 284 HIS A N 1
ATOM 2172 C CA . HIS A 1 284 ? -21.065 25.206 47.674 1.00 50.47 284 HIS A CA 1
ATOM 2173 C C . HIS A 1 284 ? -21.468 23.811 48.198 1.00 50.47 284 HIS A C 1
ATOM 2175 O O . HIS A 1 284 ? -22.644 23.468 48.310 1.00 50.47 284 HIS A O 1
ATOM 2181 N N . ARG A 1 285 ? -20.481 23.120 48.803 1.00 48.50 285 ARG A N 1
ATOM 2182 C CA . ARG A 1 285 ? -20.389 22.954 50.277 1.00 48.50 285 ARG A CA 1
ATOM 2183 C C . ARG A 1 285 ? -19.135 22.173 50.706 1.00 48.50 285 ARG A C 1
ATOM 2185 O O . ARG A 1 285 ? -19.041 20.971 50.486 1.00 48.50 285 ARG A O 1
ATOM 2192 N N . GLU A 1 286 ? -18.230 22.851 51.416 1.00 55.75 286 GLU A N 1
ATOM 2193 C CA . GLU A 1 286 ? -17.458 22.213 52.495 1.00 55.75 286 GLU A CA 1
ATOM 2194 C C . GLU A 1 286 ? -18.404 21.836 53.658 1.00 55.75 286 GLU A C 1
ATOM 2196 O O . GLU A 1 286 ? -19.475 22.440 53.799 1.00 55.75 286 GLU A O 1
ATOM 2201 N N . PRO A 1 287 ? -18.037 20.855 54.507 1.00 58.34 287 PRO A N 1
ATOM 2202 C CA . PRO A 1 287 ? -17.342 21.235 55.742 1.00 58.34 287 PRO A CA 1
ATOM 2203 C C . PRO A 1 287 ? -16.227 20.269 56.190 1.00 58.34 287 PRO A C 1
ATOM 2205 O O . PRO A 1 287 ? -16.362 19.050 56.148 1.00 58.34 287 PRO A O 1
ATOM 2208 N N . LEU A 1 288 ? -15.146 20.876 56.689 1.00 53.38 288 LEU A N 1
ATOM 2209 C CA . LEU A 1 288 ? -14.430 20.586 57.942 1.00 53.38 288 LEU A CA 1
ATOM 2210 C C . LEU A 1 288 ? -14.605 19.186 58.569 1.00 53.38 288 LEU A C 1
ATOM 2212 O O . LEU A 1 288 ? -15.669 18.834 59.076 1.00 53.38 288 LEU A O 1
ATOM 2216 N N . GLY A 1 289 ? -13.487 18.468 58.696 1.00 50.81 289 GLY A N 1
ATOM 2217 C CA . GLY A 1 289 ? -13.375 17.253 59.501 1.00 50.81 289 GLY A CA 1
ATOM 2218 C C . GLY A 1 289 ? -11.923 16.901 59.808 1.00 50.81 289 GLY A C 1
ATOM 2219 O O . GLY A 1 289 ? -11.349 16.005 59.200 1.00 50.81 289 GLY A O 1
ATOM 2220 N N . THR A 1 290 ? -11.331 17.638 60.744 1.00 52.56 290 THR A N 1
ATOM 2221 C CA . THR A 1 290 ? -10.076 17.327 61.435 1.00 52.56 290 THR A CA 1
ATOM 2222 C C . THR A 1 290 ? -10.146 15.960 62.121 1.00 52.56 290 THR A C 1
ATOM 2224 O O . THR A 1 290 ? -11.115 15.640 62.807 1.00 52.56 290 THR A O 1
ATOM 2227 N N . GLY A 1 291 ? -9.093 15.156 61.970 1.00 49.19 291 GLY A N 1
ATOM 2228 C CA . GLY A 1 291 ? -9.009 13.837 62.587 1.00 49.19 291 GLY A CA 1
ATOM 2229 C C . GLY A 1 291 ? -7.619 13.231 62.481 1.00 49.19 291 GLY A C 1
ATOM 2230 O O . GLY A 1 291 ? -7.405 12.301 61.710 1.00 49.19 291 GLY A O 1
ATOM 2231 N N . ASP A 1 292 ? -6.694 13.763 63.278 1.00 50.41 292 ASP A N 1
ATOM 2232 C CA . ASP A 1 292 ? -5.466 13.088 63.693 1.00 50.41 292 ASP A CA 1
ATOM 2233 C C . ASP A 1 292 ? -5.733 11.629 64.090 1.00 50.41 292 ASP A C 1
ATOM 2235 O O . ASP A 1 292 ? -6.612 11.356 64.914 1.00 50.41 292 ASP A O 1
ATOM 2239 N N . ARG A 1 293 ? -4.904 10.704 63.589 1.00 52.16 293 ARG A N 1
ATOM 2240 C CA . ARG A 1 293 ? -4.461 9.536 64.365 1.00 52.16 293 ARG A CA 1
ATOM 2241 C C . ARG A 1 293 ? -3.218 8.874 63.758 1.00 52.16 293 ARG A C 1
ATOM 2243 O O . ARG A 1 293 ? -3.275 8.136 62.783 1.00 52.16 293 ARG A O 1
ATOM 2250 N N . CYS A 1 294 ? -2.095 9.204 64.389 1.00 43.91 294 CYS A N 1
ATOM 2251 C CA . CYS A 1 294 ? -1.018 8.333 64.862 1.00 43.91 294 CYS A CA 1
ATOM 2252 C C . CYS A 1 294 ? -0.831 6.928 64.250 1.00 43.91 294 CYS A C 1
ATOM 2254 O O . CYS A 1 294 ? -1.675 6.053 64.390 1.00 43.91 294 CYS A O 1
ATOM 2256 N N . ALA A 1 295 ? 0.404 6.720 63.779 1.00 44.66 295 ALA A N 1
ATOM 2257 C CA . ALA A 1 295 ? 1.357 5.693 64.223 1.00 44.66 295 ALA A CA 1
ATOM 2258 C C . ALA A 1 295 ? 0.919 4.214 64.275 1.00 44.66 295 ALA A C 1
ATOM 2260 O O . ALA A 1 295 ? 0.098 3.802 65.087 1.00 44.66 295 ALA A O 1
ATOM 2261 N N . GLY A 1 296 ? 1.642 3.381 63.521 1.00 44.84 296 GLY A N 1
ATOM 2262 C CA . GLY A 1 296 ? 1.628 1.927 63.671 1.00 44.84 296 GLY A CA 1
ATOM 2263 C C . GLY A 1 296 ? 2.755 1.259 62.889 1.00 44.84 296 GLY A C 1
ATOM 2264 O O . GLY A 1 296 ? 2.554 0.801 61.771 1.00 44.84 296 GLY A O 1
ATOM 2265 N N . ALA A 1 297 ? 3.950 1.235 63.477 1.00 48.97 297 ALA A N 1
ATOM 2266 C CA . ALA A 1 297 ? 5.090 0.444 63.028 1.00 48.97 297 ALA A CA 1
ATOM 2267 C C . ALA A 1 297 ? 4.959 -1.025 63.476 1.00 48.97 297 ALA A C 1
ATOM 2269 O O . ALA A 1 297 ? 4.620 -1.265 64.629 1.00 48.97 297 ALA A O 1
ATOM 2270 N N . ALA A 1 298 ? 5.307 -1.978 62.603 1.00 49.47 298 ALA A N 1
ATOM 2271 C CA . ALA A 1 298 ? 5.844 -3.319 62.916 1.00 49.47 298 ALA A CA 1
ATOM 2272 C C . ALA A 1 298 ? 6.194 -3.997 61.571 1.00 49.47 298 ALA A C 1
ATOM 2274 O O . ALA A 1 298 ? 5.312 -4.214 60.751 1.00 49.47 298 ALA A O 1
ATOM 2275 N N . ARG A 1 299 ? 7.459 -4.153 61.152 1.00 48.47 299 ARG A N 1
ATOM 2276 C CA . ARG A 1 299 ? 8.442 -5.177 61.573 1.00 48.47 299 ARG A CA 1
ATOM 2277 C C . ARG A 1 299 ? 7.827 -6.558 61.832 1.00 48.47 299 ARG A C 1
ATOM 2279 O O . ARG A 1 299 ? 7.257 -6.791 62.887 1.00 48.47 299 ARG A O 1
ATOM 2286 N N . GLY A 1 300 ? 8.068 -7.478 60.899 1.00 50.94 300 GLY A N 1
ATOM 2287 C CA . GLY A 1 300 ? 7.931 -8.923 61.070 1.00 50.94 300 GLY A CA 1
ATOM 2288 C C . GLY A 1 300 ? 9.042 -9.629 60.295 1.00 50.94 300 GLY A C 1
ATOM 2289 O O . GLY A 1 300 ? 8.996 -9.712 59.073 1.00 50.94 300 GLY A O 1
ATOM 2290 N N . GLN A 1 301 ? 10.069 -10.040 61.031 1.00 57.06 301 GLN A N 1
ATOM 2291 C CA . GLN A 1 301 ? 11.200 -10.874 60.631 1.00 57.06 301 GLN A CA 1
ATOM 2292 C C . GLN A 1 301 ? 10.835 -12.352 60.871 1.00 57.06 301 GLN A C 1
ATOM 2294 O O . GLN A 1 301 ? 10.148 -12.636 61.845 1.00 57.06 301 GLN A O 1
ATOM 2299 N N . LEU A 1 302 ? 11.424 -13.242 60.063 1.00 56.22 302 LEU A N 1
ATOM 2300 C CA . LEU A 1 302 ? 11.755 -14.650 60.354 1.00 56.22 302 LEU A CA 1
ATOM 2301 C C . LEU A 1 302 ? 10.607 -15.673 60.481 1.00 56.22 302 LEU A C 1
ATOM 2303 O O . LEU A 1 302 ? 9.963 -15.785 61.521 1.00 56.22 302 LEU A O 1
ATOM 2307 N N . ALA A 1 303 ? 10.492 -16.523 59.458 1.00 59.12 303 ALA A N 1
ATOM 2308 C CA . ALA A 1 303 ? 10.733 -17.969 59.552 1.00 59.12 303 ALA A CA 1
ATOM 2309 C C . ALA A 1 303 ? 11.159 -18.489 58.171 1.00 59.12 303 ALA A C 1
ATOM 2311 O O . ALA A 1 303 ? 10.568 -18.016 57.173 1.00 59.12 303 ALA A O 1
#

Mean predicted aligned error: 17.29 Å

Secondary structure (DSSP, 8-state):
---------------PPPPPPTT-GGG-GGGGS-HHHHHHHHHHHHHHHHHHHHHHHHHH-TT-HHHHHHHHHHHHHHTHHHHHHHHHHTTT--GGGT--TT---HHHHHHHHHHHHHHHHHHHHHHHHHHHHHHHHHSS------TTTT--THHHHHHHHIIIIIHHHHHIIIIIIIIHHHHHHHS-HHHHHHHHHHHHHHHT-PPPPP---GGGSS-------------------------------------------------------------------------------------

Foldseek 3Di:
DDDDPDDPPPPDPPPDPDPPDPLDLPDAPLLPDDPVRQVCLLCQLVVQLVVLLCVLCVPQNPPDLVSVLRSLVSSLVSLCRSVVVVCVVVVNDLVNLVDDPPDDDVVVVVVVVVVVVVCVVVVVVVVVVVQVVCCVVPVDGDDDDPVLPPDDDPSSVSVCCSVVPRVVVSLSSRLVRNQLSNVVSPDPNVVSVVVSVVVVVVSVPDDDPDPPPPPPDDDPPPPPPPDDDDDDDDDDDDDDDDDDDDDDDDDDDDDDDDDDDDDDDDDDDDDDDPPDDDDDDDDDDDDDDDDDDDDDDDDDDDD

Solvent-accessible surface area (backbone atoms only — not comparable to full-atom values): 20036 Å² total; per-residue (Å²): 138,85,81,77,78,80,74,76,76,76,77,73,78,81,73,71,78,73,74,77,66,94,78,54,88,84,77,46,78,53,35,75,56,51,69,81,64,43,49,58,52,68,46,46,34,58,54,52,34,54,51,41,45,53,54,41,29,70,73,58,36,86,86,27,68,67,31,52,53,49,38,52,49,50,42,48,55,33,46,46,50,47,51,53,52,50,25,60,75,53,76,67,47,49,50,76,41,71,54,58,90,92,69,90,46,69,68,58,54,52,50,49,51,51,50,49,53,50,48,51,54,52,46,52,53,52,50,54,54,49,47,54,50,49,24,74,76,68,75,46,82,76,84,80,79,62,84,64,79,84,48,60,71,73,58,33,56,53,50,47,47,41,62,69,50,50,40,54,53,40,48,46,43,33,46,58,12,46,50,25,41,31,38,48,52,80,38,60,67,70,60,19,50,52,53,41,51,50,54,56,51,56,75,66,59,74,70,84,75,74,78,78,68,82,78,82,81,74,77,93,66,91,79,85,84,83,87,85,78,81,92,85,84,89,80,90,82,88,82,82,89,84,88,82,84,86,87,88,88,82,87,77,88,82,92,75,94,79,79,89,77,89,79,83,88,77,91,82,78,80,87,77,80,90,83,84,83,80,84,85,82,90,76,88,80,86,80,90,80,89,76,92,78,81,89,85,89,76,91,85,81,88,134

Sequence (303 aa):
MSVEPLASRAMRPVTTPVPPRPDGEDRWPLASWNLHEFLPIALVPFGLVLFANYLVFGFLGWDSDAGAAVVTAAQQLSLLIPIAIAVRRTRGSLAPLGLRRGGWRARDVFAGVGAGIGAVLAGTVVIAITVELVRAITGHEPTTTTPLQDLAGPWLVLNAVMAVCLAPLCEEVYFRGFLFQALRGWMRFVWAAILSASLFAFVHVRGPGHPRHPLTSKGREVGWLDARHPVHGQGWGRQDDGRGGHGGPGRQSRRSDVGDVHRPRALARGFLRDEDRQCADEDHREPLGTGDRCAGAARGQLA

Radius of gyration: 37.38 Å; Cα contacts (8 Å, |Δi|>4): 127; chains: 1; bounding box: 93×49×136 Å